Prote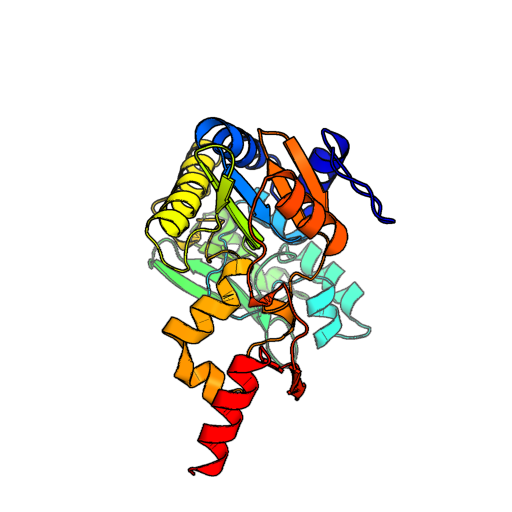in AF-A0A5Y3WBG6-F1 (afdb_monomer_lite)

Secondary structure (DSSP, 8-state):
-----SS--EEHHHHHHHHHHHTS-TTTHHHHHHHHHHTTEEEEEE---HHHHHHHHTT-EE--TT--PPBSSHHHHHHHHGGGHHHHHHHHHHTT-TTSBEEEETTEEEEEEEEETTTTEEEEEE--SS-GGGGHHHHHHHHTTSEEEEE----EEEEEEEETTEEEPPPTT-HHHHHHHHHHHHHHHHH-TT--TT-GGG-S--S--GGGHHHHHHHTSHHHHHHHTSEEHHHHSS-SSPEEEEETTEEEEE-SHHHHHHHHHHTTPPPPTTTSSPPEEEETTEEE-HHHHHHHHHHHTT-

Organism: Salmonella diarizonae (NCBI:txid59204)

Sequence (303 aa):
TLIDSNGLLSTGQEARKLVGEAFVHPLHMPVFERISLEENLSMSVREAGIYTISALGEGAAAKGHNILEKTIKPGSLKAIYSDNAESILGQAKRSGFVGRVGQWDASGVRGIYAHNRLGGEDLAYPVSLENTFANELVNAWIKFKIITPYTGDYDMHDIIKFSHGKGHVPMAESNEERGVKDLINKGIAKVDPSRPFEYTAMNVIRHGPQVNFVPYMWEHEHDKVVKDNGYLGVVARPGPFPVAMVHQGEWTVFDNSKELFNFYKSTNTPLPEHWSQDFVDRGKGMVATPRHAELLDKRRNMH

Radius of gyration: 20.36 Å; chains: 1; bounding box: 56×41×55 Å

Structure (mmCIF, N/CA/C/O backbone):
data_AF-A0A5Y3WBG6-F1
#
_entry.id   AF-A0A5Y3WBG6-F1
#
loop_
_atom_site.group_PDB
_atom_site.id
_atom_site.type_symbol
_atom_site.label_atom_id
_atom_site.label_alt_id
_atom_site.label_comp_id
_atom_site.label_asym_id
_atom_site.label_entity_id
_atom_site.label_seq_id
_atom_site.pdbx_PDB_ins_code
_atom_site.Cartn_x
_atom_site.Cartn_y
_atom_site.Cartn_z
_atom_site.occupancy
_atom_site.B_iso_or_equiv
_atom_site.auth_seq_id
_atom_site.auth_comp_id
_atom_site.auth_asym_id
_atom_site.auth_atom_id
_atom_site.pdbx_PDB_model_num
ATOM 1 N N . THR A 1 1 ? 0.174 -5.564 28.088 1.00 43.00 1 THR A N 1
ATOM 2 C CA . THR A 1 1 ? 1.122 -6.531 27.502 1.00 43.00 1 THR A CA 1
ATOM 3 C C . THR A 1 1 ? 0.463 -7.163 26.301 1.00 43.00 1 THR A C 1
ATOM 5 O O . THR A 1 1 ? -0.652 -7.651 26.456 1.00 43.00 1 THR A O 1
ATOM 8 N N . LEU A 1 2 ? 1.074 -7.073 25.116 1.00 56.25 2 LEU A N 1
ATOM 9 C CA . LEU A 1 2 ? 0.587 -7.778 23.925 1.00 56.25 2 LEU A CA 1
ATOM 10 C C . LEU A 1 2 ? 0.712 -9.284 24.176 1.00 56.25 2 LEU A C 1
ATOM 12 O O . LEU A 1 2 ? 1.712 -9.732 24.730 1.00 56.25 2 LEU A O 1
ATOM 16 N N . ILE A 1 3 ? -0.340 -10.035 23.861 1.00 49.47 3 ILE A N 1
ATOM 17 C CA . ILE A 1 3 ? -0.405 -11.478 24.104 1.00 49.47 3 ILE A CA 1
ATOM 18 C C . ILE A 1 3 ? -0.216 -12.163 22.752 1.00 49.47 3 ILE A C 1
ATOM 20 O O . ILE A 1 3 ? -1.101 -12.055 21.899 1.00 49.47 3 ILE A O 1
ATOM 24 N N . ASP A 1 4 ? 0.920 -12.847 22.580 1.00 56.12 4 ASP A N 1
ATOM 25 C CA . ASP A 1 4 ? 1.123 -13.804 21.488 1.00 56.12 4 ASP A CA 1
ATOM 26 C C . ASP A 1 4 ? 0.051 -14.890 21.601 1.00 56.12 4 ASP A C 1
ATOM 28 O O . ASP A 1 4 ? -0.213 -15.444 22.672 1.00 56.12 4 ASP A O 1
ATOM 32 N N . SER A 1 5 ? -0.650 -15.104 20.496 1.00 50.22 5 SER A N 1
ATOM 33 C CA . SER A 1 5 ? -1.891 -15.848 20.470 1.00 50.22 5 SER A CA 1
ATOM 34 C C . SER A 1 5 ? -1.849 -17.107 19.596 1.00 50.22 5 SER A C 1
ATOM 36 O O . SER A 1 5 ? -2.924 -17.677 19.357 1.00 50.22 5 SER A O 1
ATOM 38 N N . ASN A 1 6 ? -0.619 -17.557 19.272 1.00 51.41 6 ASN A N 1
ATOM 39 C CA . ASN A 1 6 ? -0.175 -18.700 18.448 1.00 51.41 6 ASN A CA 1
ATOM 40 C C . ASN A 1 6 ? 0.288 -18.334 17.013 1.00 51.41 6 ASN A C 1
ATOM 42 O O . ASN A 1 6 ? 0.031 -19.094 16.077 1.00 51.41 6 ASN A O 1
ATOM 46 N N . GLY A 1 7 ? 0.981 -17.200 16.853 1.00 53.47 7 GLY A N 1
ATOM 47 C CA . GLY A 1 7 ? 1.637 -16.711 15.626 1.00 53.47 7 GLY A CA 1
ATOM 48 C C . GLY A 1 7 ? 2.987 -16.066 15.977 1.00 53.47 7 GLY A C 1
ATOM 49 O O . GLY A 1 7 ? 3.239 -15.795 17.144 1.00 53.47 7 GLY A O 1
ATOM 50 N N . LEU A 1 8 ? 3.904 -15.869 15.026 1.00 65.94 8 LEU A N 1
ATOM 51 C CA . LEU A 1 8 ? 5.263 -15.373 15.303 1.00 65.94 8 LEU A CA 1
ATOM 52 C C . LEU A 1 8 ? 5.249 -13.843 15.481 1.00 65.94 8 LEU A C 1
ATOM 54 O O . LEU A 1 8 ? 5.904 -13.119 14.728 1.00 65.94 8 LEU A O 1
ATOM 58 N N . LEU A 1 9 ? 4.506 -13.351 16.485 1.00 76.69 9 LEU A N 1
ATOM 59 C CA . LEU A 1 9 ? 4.417 -11.929 16.823 1.00 76.69 9 LEU A CA 1
ATOM 60 C C . LEU A 1 9 ? 5.828 -11.350 16.953 1.00 76.69 9 LEU A C 1
ATOM 62 O O . LEU A 1 9 ? 6.526 -11.552 17.948 1.00 76.69 9 LEU A O 1
ATOM 66 N N . SER A 1 10 ? 6.234 -10.598 15.939 1.00 84.25 10 SER A N 1
ATOM 67 C CA . SER A 1 10 ? 7.550 -9.976 15.897 1.00 84.25 10 SER A CA 1
ATOM 68 C C . SER A 1 10 ? 7.436 -8.573 16.473 1.00 84.25 10 SER A C 1
ATOM 70 O O . SER A 1 10 ? 6.515 -7.832 16.123 1.00 84.25 10 SER A O 1
ATOM 72 N N . THR A 1 11 ? 8.373 -8.176 17.338 1.00 88.75 11 THR A N 1
ATOM 73 C CA . THR A 1 11 ? 8.386 -6.842 17.973 1.00 88.75 11 THR A CA 1
ATOM 74 C C . THR A 1 11 ? 9.774 -6.201 17.931 1.00 88.75 11 THR A C 1
ATOM 76 O O . THR A 1 11 ? 10.775 -6.867 17.649 1.00 88.75 11 THR A O 1
ATOM 79 N N . GLY A 1 12 ? 9.839 -4.893 18.184 1.00 90.44 12 GLY A N 1
ATOM 80 C CA . GLY A 1 12 ? 11.092 -4.157 18.345 1.00 90.44 12 GLY A CA 1
ATOM 81 C C . GLY A 1 12 ? 12.004 -4.257 17.120 1.00 90.44 12 GLY A C 1
ATOM 82 O O . GLY A 1 12 ? 11.565 -4.088 15.982 1.00 90.44 12 GLY A O 1
ATOM 83 N N . GLN A 1 13 ? 13.289 -4.551 17.336 1.00 91.69 13 GLN A N 1
ATOM 84 C CA . GLN A 1 13 ? 14.290 -4.580 16.264 1.00 91.69 13 GLN A CA 1
ATOM 85 C C . GLN A 1 13 ? 14.037 -5.678 15.216 1.00 91.69 13 GLN A C 1
ATOM 87 O O . GLN A 1 13 ? 14.325 -5.465 14.037 1.00 91.69 13 GLN A O 1
ATOM 92 N N . GLU A 1 14 ? 13.493 -6.827 15.622 1.00 92.75 14 GLU A N 1
ATOM 93 C CA . GLU A 1 14 ? 13.153 -7.918 14.703 1.00 92.75 14 GLU A CA 1
ATOM 94 C C . GLU A 1 14 ? 12.006 -7.510 13.777 1.00 92.75 14 GLU A C 1
ATOM 96 O O . GLU A 1 14 ? 12.156 -7.562 12.555 1.00 92.75 14 GLU A O 1
ATOM 101 N N . ALA A 1 15 ? 10.916 -6.983 14.348 1.00 95.12 15 ALA A N 1
ATOM 102 C CA . ALA A 1 15 ? 9.821 -6.411 13.567 1.00 95.12 15 ALA A CA 1
ATOM 103 C C . ALA A 1 15 ? 10.327 -5.316 12.636 1.00 95.12 15 ALA A C 1
ATOM 105 O O . ALA A 1 15 ? 10.048 -5.336 11.444 1.00 95.12 15 ALA A O 1
ATOM 106 N N . ARG A 1 16 ? 11.132 -4.386 13.155 1.00 97.12 16 ARG A N 1
ATOM 107 C CA . ARG A 1 16 ? 11.689 -3.286 12.369 1.00 97.12 16 ARG A CA 1
ATOM 108 C C . ARG A 1 16 ? 12.483 -3.793 11.159 1.00 97.12 16 ARG A C 1
ATOM 110 O O . ARG A 1 16 ? 12.391 -3.215 10.079 1.00 97.12 16 ARG A O 1
ATOM 117 N N . LYS A 1 17 ? 13.249 -4.878 11.310 1.00 96.00 17 LYS A N 1
ATOM 118 C CA . LYS A 1 17 ? 13.972 -5.495 10.191 1.00 96.00 17 LYS A CA 1
ATOM 119 C C . LYS A 1 17 ? 13.005 -6.058 9.144 1.00 96.00 17 LYS A C 1
ATOM 121 O O . LYS A 1 17 ? 13.139 -5.712 7.974 1.00 96.00 17 LYS A O 1
ATOM 126 N N . LEU A 1 18 ? 12.014 -6.848 9.564 1.00 95.19 18 LEU A N 1
ATOM 127 C CA . LEU A 1 18 ? 10.997 -7.423 8.671 1.00 95.19 18 LEU A CA 1
ATOM 128 C C . LEU A 1 18 ? 10.208 -6.337 7.924 1.00 95.19 18 LEU A C 1
ATOM 130 O O . LEU A 1 18 ? 9.991 -6.422 6.715 1.00 95.19 18 LEU A O 1
ATOM 134 N N . VAL A 1 19 ? 9.836 -5.268 8.632 1.00 97.56 19 VAL A N 1
ATOM 135 C CA . VAL A 1 19 ? 9.143 -4.108 8.061 1.00 97.56 19 VAL A CA 1
ATOM 136 C C . VAL A 1 19 ? 9.979 -3.456 6.963 1.00 97.56 19 VAL A C 1
ATOM 138 O O . VAL A 1 19 ? 9.452 -3.186 5.882 1.00 97.56 19 VAL A O 1
ATOM 141 N N . GLY A 1 20 ? 11.278 -3.270 7.205 1.00 96.75 20 GLY A N 1
ATOM 142 C CA . GLY A 1 20 ? 12.215 -2.700 6.236 1.00 96.75 20 GLY A CA 1
ATOM 143 C C . GLY A 1 20 ? 12.398 -3.528 4.961 1.00 96.75 20 GLY A C 1
ATOM 144 O O . GLY A 1 20 ? 12.736 -2.977 3.915 1.00 96.75 20 GLY A O 1
ATOM 145 N N . GLU A 1 21 ? 12.180 -4.842 5.029 1.00 94.12 21 GLU A N 1
ATOM 146 C CA . GLU A 1 21 ? 12.347 -5.752 3.892 1.00 94.12 21 GLU A CA 1
ATOM 147 C C . GLU A 1 21 ? 11.123 -5.766 2.961 1.00 94.12 21 GLU A C 1
ATOM 149 O O . GLU A 1 21 ? 11.282 -5.885 1.741 1.00 94.12 21 GLU A O 1
ATOM 154 N N . ALA A 1 22 ? 9.906 -5.636 3.508 1.00 93.94 22 ALA A N 1
ATOM 155 C CA . ALA A 1 22 ? 8.685 -5.916 2.745 1.00 93.94 22 ALA A CA 1
ATOM 156 C C . ALA A 1 22 ? 7.496 -4.959 2.960 1.00 93.94 22 ALA A C 1
ATOM 158 O O . ALA A 1 22 ? 6.539 -5.028 2.188 1.00 93.94 22 ALA A O 1
ATOM 159 N N . PHE A 1 23 ? 7.522 -4.053 3.939 1.00 97.12 23 PHE A N 1
ATOM 160 C CA . PHE A 1 23 ? 6.357 -3.221 4.288 1.00 97.12 23 PHE A CA 1
ATOM 161 C C . PHE A 1 23 ? 6.595 -1.735 4.030 1.00 97.12 23 PHE A C 1
ATOM 163 O O . PHE A 1 23 ? 5.826 -1.103 3.311 1.00 97.12 23 PHE A O 1
ATOM 170 N N . VAL A 1 24 ? 7.677 -1.182 4.584 1.00 98.25 24 VAL A N 1
ATOM 171 C CA . VAL A 1 24 ? 8.031 0.238 4.476 1.00 98.25 24 VAL A CA 1
ATOM 172 C C . VAL A 1 24 ? 9.516 0.345 4.179 1.00 98.25 24 VAL A C 1
ATOM 174 O O . VAL A 1 24 ? 10.333 -0.265 4.858 1.00 98.25 24 VAL A O 1
ATOM 177 N N . HIS A 1 25 ? 9.890 1.147 3.184 1.00 98.12 25 HIS A N 1
ATOM 178 C CA . HIS A 1 25 ? 11.293 1.339 2.836 1.00 98.12 25 HIS A CA 1
ATOM 179 C C . HIS A 1 25 ? 12.089 1.874 4.044 1.00 98.12 25 HIS A C 1
ATOM 181 O O . HIS A 1 25 ? 11.630 2.825 4.684 1.00 98.12 25 HIS A O 1
ATOM 187 N N . PRO A 1 26 ? 13.300 1.356 4.340 1.00 97.88 26 PRO A N 1
ATOM 188 C CA . PRO A 1 26 ? 14.052 1.721 5.546 1.00 97.88 26 PRO A CA 1
ATOM 189 C C . PRO A 1 26 ? 14.310 3.223 5.721 1.00 97.88 26 PRO A C 1
ATOM 191 O O . PRO A 1 26 ? 14.339 3.712 6.846 1.00 97.88 26 PRO A O 1
ATOM 194 N N . LEU A 1 27 ? 14.452 3.969 4.618 1.00 98.06 27 LEU A N 1
ATOM 195 C CA . LEU A 1 27 ? 14.585 5.436 4.638 1.00 98.06 27 LEU A CA 1
ATOM 196 C C . LEU A 1 27 ? 13.326 6.145 5.169 1.00 98.06 27 LEU A C 1
ATOM 198 O O . LEU A 1 27 ? 13.418 7.236 5.718 1.00 98.06 27 LEU A O 1
ATOM 202 N N . HIS A 1 28 ? 12.148 5.547 4.985 1.00 98.56 28 HIS A N 1
ATOM 203 C CA . HIS A 1 28 ? 10.857 6.134 5.351 1.00 98.56 28 HIS A CA 1
ATOM 204 C C . HIS A 1 28 ? 10.416 5.725 6.754 1.00 98.56 28 HIS A C 1
ATOM 206 O O . HIS A 1 28 ? 9.677 6.469 7.390 1.00 98.56 28 HIS A O 1
ATOM 212 N N . MET A 1 29 ? 10.879 4.583 7.268 1.00 98.56 29 MET A N 1
ATOM 213 C CA . MET A 1 29 ? 10.477 4.076 8.586 1.00 98.56 29 MET A CA 1
ATOM 214 C C . MET A 1 29 ? 10.666 5.083 9.737 1.00 98.56 29 MET A C 1
ATOM 216 O O . MET A 1 29 ? 9.716 5.249 10.502 1.00 98.56 29 MET A O 1
ATOM 220 N N . PRO A 1 30 ? 11.785 5.837 9.839 1.00 98.56 30 PRO A N 1
ATOM 221 C CA . PRO A 1 30 ? 11.949 6.844 10.891 1.00 98.56 30 PRO A CA 1
ATOM 222 C C . PRO A 1 30 ? 10.872 7.934 10.887 1.00 98.56 30 PRO A C 1
ATOM 224 O O . PRO A 1 30 ? 10.595 8.540 11.919 1.00 98.56 30 PRO A O 1
ATOM 227 N N . VAL A 1 31 ? 10.238 8.194 9.738 1.00 98.69 31 VAL A N 1
ATOM 228 C CA . VAL A 1 31 ? 9.123 9.144 9.644 1.00 98.69 31 VAL A CA 1
ATOM 229 C C . VAL A 1 31 ? 7.895 8.60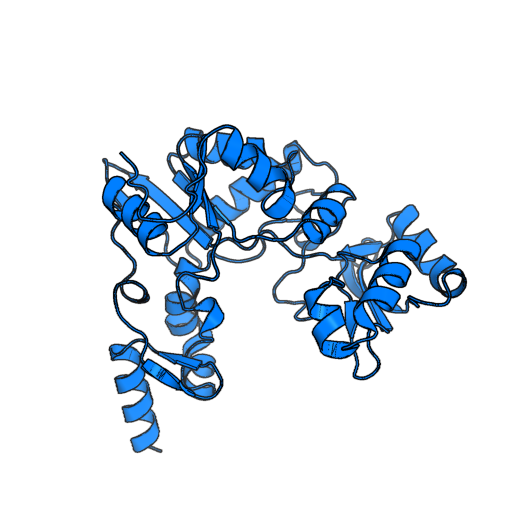2 10.368 1.00 98.69 31 VAL A C 1
ATOM 231 O O . VAL A 1 31 ? 7.298 9.329 11.158 1.00 98.69 31 VAL A O 1
ATOM 234 N N . PHE A 1 32 ? 7.545 7.336 10.135 1.00 98.69 32 PHE A N 1
ATOM 235 C CA . PHE A 1 32 ? 6.436 6.660 10.811 1.00 98.69 32 PHE A CA 1
ATOM 236 C C . PHE A 1 32 ? 6.680 6.552 12.319 1.00 98.69 32 PHE A C 1
ATOM 238 O O . PHE A 1 32 ? 5.794 6.878 13.106 1.00 98.69 32 PHE A O 1
ATOM 245 N N . GLU A 1 33 ? 7.893 6.156 12.714 1.00 98.69 33 GLU A N 1
ATOM 246 C CA . GLU A 1 33 ? 8.322 6.047 14.116 1.00 98.69 33 GLU A CA 1
ATOM 247 C C . GLU A 1 33 ? 8.163 7.387 14.845 1.00 98.69 33 GLU A C 1
ATOM 249 O O . GLU A 1 33 ? 7.518 7.470 15.891 1.00 98.69 33 GLU A O 1
ATOM 254 N N . ARG A 1 34 ? 8.679 8.463 14.242 1.00 98.62 34 ARG A N 1
ATOM 255 C CA . ARG A 1 34 ? 8.604 9.815 14.797 1.00 98.62 34 ARG A CA 1
ATOM 256 C C . ARG A 1 34 ? 7.171 10.339 14.879 1.00 98.62 34 ARG A C 1
ATOM 258 O O . ARG A 1 34 ? 6.785 10.853 15.920 1.00 98.62 34 ARG A O 1
ATOM 265 N N . ILE A 1 35 ? 6.375 10.189 13.816 1.00 98.50 35 ILE A N 1
ATOM 266 C CA . ILE A 1 35 ? 4.967 10.626 13.806 1.00 98.50 35 ILE A CA 1
ATOM 267 C C . ILE A 1 35 ? 4.157 9.875 14.866 1.00 98.50 35 ILE A C 1
ATOM 269 O O . ILE A 1 35 ? 3.350 10.482 15.562 1.00 98.50 35 ILE A O 1
ATOM 273 N N . SER A 1 36 ? 4.387 8.568 15.011 1.00 98.50 36 SER A N 1
ATOM 274 C CA . SER A 1 36 ? 3.710 7.749 16.017 1.00 98.50 36 SER A CA 1
ATOM 275 C C . SER A 1 36 ? 3.911 8.284 17.441 1.00 98.50 36 SER A C 1
ATOM 277 O O . SER A 1 36 ? 2.962 8.296 18.227 1.00 98.50 36 SER A O 1
ATOM 279 N N . LEU A 1 37 ? 5.125 8.755 17.749 1.00 97.31 37 LEU A N 1
ATOM 280 C CA . LEU A 1 37 ? 5.478 9.382 19.024 1.00 97.31 37 LEU A CA 1
ATOM 281 C C . LEU A 1 37 ? 4.904 10.799 19.158 1.00 97.31 37 LEU A C 1
ATOM 283 O O . LEU A 1 37 ? 4.212 11.091 20.129 1.00 97.31 37 LEU A O 1
ATOM 287 N N . GLU A 1 38 ? 5.197 11.675 18.194 1.00 97.56 38 GLU A N 1
ATOM 288 C CA . GLU A 1 38 ? 4.874 13.109 18.258 1.00 97.56 38 GLU A CA 1
ATOM 289 C C . GLU A 1 38 ? 3.361 13.368 18.272 1.00 97.56 38 GLU A C 1
ATOM 291 O O . GLU A 1 38 ? 2.887 14.230 19.009 1.00 97.56 38 GLU A O 1
ATOM 296 N N . GLU A 1 39 ? 2.596 12.598 17.497 1.00 97.50 39 GLU A N 1
ATOM 297 C CA . GLU A 1 39 ? 1.148 12.787 17.336 1.00 97.50 39 GLU A CA 1
ATOM 298 C C . GLU A 1 39 ? 0.310 11.829 18.190 1.00 97.50 39 GLU A C 1
ATOM 300 O O . GLU A 1 39 ? -0.920 11.817 18.084 1.00 97.50 39 GLU A O 1
ATOM 305 N N . ASN A 1 40 ? 0.967 11.008 19.018 1.00 97.06 40 ASN A N 1
ATOM 306 C CA . ASN A 1 40 ? 0.341 9.991 19.858 1.00 97.06 40 ASN A CA 1
ATOM 307 C C . ASN A 1 40 ? -0.686 9.146 19.082 1.00 97.06 40 ASN A C 1
ATOM 309 O O . ASN A 1 40 ? -1.889 9.135 19.376 1.00 97.06 40 ASN A O 1
ATOM 313 N N . LEU A 1 41 ? -0.203 8.460 18.048 1.00 97.69 41 LEU A N 1
ATOM 314 C CA . LEU A 1 41 ? -1.030 7.654 17.158 1.00 97.69 41 LEU A CA 1
ATOM 315 C C . LEU A 1 41 ? -0.336 6.348 16.759 1.00 97.69 41 LEU A C 1
ATOM 317 O O . LEU A 1 41 ? 0.884 6.187 16.864 1.00 97.69 41 LEU A O 1
ATOM 321 N N . SER A 1 42 ? -1.143 5.409 16.286 1.00 98.44 42 SER A N 1
ATOM 322 C CA . SER A 1 42 ? -0.710 4.171 15.657 1.00 98.44 42 SER A CA 1
ATOM 323 C C . SER A 1 42 ? -1.089 4.162 14.195 1.00 98.44 42 SER A C 1
ATOM 325 O O . SER A 1 42 ? -2.169 4.609 13.807 1.00 98.44 42 SER A O 1
ATOM 327 N N . MET A 1 43 ? -0.183 3.623 13.394 1.00 98.50 43 MET A N 1
ATOM 328 C CA . MET A 1 43 ? -0.354 3.452 11.959 1.00 98.50 43 MET A CA 1
ATOM 329 C C . MET A 1 43 ? 0.072 2.048 11.614 1.00 98.50 43 MET A C 1
ATOM 331 O O . MET A 1 43 ? 1.084 1.572 12.131 1.00 98.50 43 MET A O 1
ATOM 335 N N . SER A 1 44 ? -0.658 1.413 10.714 1.00 98.38 44 SER A N 1
ATOM 336 C CA . SER A 1 44 ? -0.245 0.131 10.176 1.00 98.38 44 SER A CA 1
ATOM 337 C C . SER A 1 44 ? -0.350 0.093 8.663 1.00 98.38 44 SER A C 1
ATOM 339 O O . SER A 1 44 ? -1.128 0.828 8.052 1.00 98.38 44 SER A O 1
ATOM 341 N N . VAL A 1 45 ? 0.462 -0.766 8.059 1.00 97.69 45 VAL A N 1
ATOM 342 C CA . VAL A 1 45 ? 0.499 -1.013 6.620 1.00 97.69 45 VAL A CA 1
ATOM 343 C C . VAL A 1 45 ? 0.493 -2.510 6.352 1.00 97.69 45 VAL A C 1
ATOM 345 O O . VAL A 1 45 ? 1.014 -3.310 7.138 1.00 97.69 45 VAL A O 1
ATOM 348 N N . ARG A 1 46 ? -0.082 -2.891 5.216 1.00 95.50 46 ARG A N 1
ATOM 349 C CA . ARG A 1 46 ? 0.046 -4.244 4.679 1.00 95.50 46 ARG A CA 1
ATOM 350 C C . ARG A 1 46 ? 1.390 -4.433 3.993 1.00 95.50 46 ARG A C 1
ATOM 352 O O . ARG A 1 46 ? 2.068 -3.475 3.622 1.00 95.50 46 ARG A O 1
ATOM 359 N N . GLU A 1 47 ? 1.753 -5.694 3.801 1.00 94.50 47 GLU A N 1
ATOM 360 C CA . GLU A 1 47 ? 2.945 -6.056 3.047 1.00 94.50 47 GLU A CA 1
ATOM 361 C C . GLU A 1 47 ? 2.861 -5.525 1.601 1.00 94.50 47 GLU A C 1
ATOM 363 O O . GLU A 1 47 ? 2.001 -5.922 0.809 1.00 94.50 47 GLU A O 1
ATOM 368 N N . ALA A 1 48 ? 3.786 -4.637 1.235 1.00 92.31 48 ALA A N 1
ATOM 369 C CA . ALA A 1 48 ? 3.945 -4.157 -0.137 1.00 92.31 48 ALA A CA 1
ATOM 370 C C . ALA A 1 48 ? 4.731 -5.172 -0.997 1.00 92.31 48 ALA A C 1
ATOM 372 O O . ALA A 1 48 ? 4.487 -5.337 -2.202 1.00 92.31 48 ALA A O 1
ATOM 373 N N . GLY A 1 49 ? 5.653 -5.887 -0.349 1.00 92.56 49 GLY A N 1
ATOM 374 C CA . GLY A 1 49 ? 6.570 -6.868 -0.909 1.00 92.56 49 GLY A CA 1
ATOM 375 C C . GLY A 1 49 ? 7.886 -6.245 -1.382 1.00 92.56 49 GLY A C 1
ATOM 376 O O . GLY A 1 49 ? 7.936 -5.102 -1.845 1.00 92.56 49 GLY A O 1
ATOM 377 N N . ILE A 1 50 ? 8.960 -7.040 -1.341 1.00 94.12 50 ILE A N 1
ATOM 378 C CA . ILE A 1 50 ? 10.341 -6.607 -1.630 1.00 94.12 50 ILE A CA 1
ATOM 379 C C . ILE A 1 50 ? 10.504 -5.851 -2.959 1.00 94.12 50 ILE A C 1
ATOM 381 O O . ILE A 1 50 ? 11.263 -4.889 -3.046 1.00 94.12 50 ILE A O 1
ATOM 385 N N . TYR A 1 51 ? 9.766 -6.238 -4.004 1.00 94.56 51 TYR A N 1
ATOM 386 C CA . TYR A 1 51 ? 9.854 -5.587 -5.315 1.00 94.56 51 TYR A CA 1
ATOM 387 C C . TYR A 1 51 ? 9.295 -4.163 -5.307 1.00 94.56 51 TYR A C 1
ATOM 389 O O . TYR A 1 51 ? 9.828 -3.296 -5.996 1.00 94.56 51 TYR A O 1
ATOM 397 N N . THR A 1 52 ? 8.241 -3.912 -4.527 1.00 94.44 52 THR A N 1
ATOM 398 C CA . THR A 1 52 ? 7.703 -2.561 -4.345 1.00 94.44 52 THR A CA 1
ATOM 399 C C . THR A 1 52 ? 8.651 -1.730 -3.495 1.00 94.44 52 THR A C 1
ATOM 401 O O . THR A 1 52 ? 8.967 -0.611 -3.885 1.00 94.44 52 THR A O 1
ATOM 404 N N . ILE A 1 53 ? 9.196 -2.294 -2.413 1.00 96.31 53 ILE A N 1
ATOM 405 C CA . ILE A 1 53 ? 10.188 -1.600 -1.580 1.00 96.31 53 ILE A CA 1
ATOM 406 C C . ILE A 1 53 ? 11.431 -1.209 -2.392 1.00 96.31 53 ILE A C 1
ATOM 408 O O . ILE A 1 53 ? 11.837 -0.048 -2.358 1.00 96.31 53 ILE A O 1
ATOM 412 N N . SER A 1 54 ? 11.979 -2.126 -3.195 1.00 95.88 54 SER A N 1
ATOM 413 C CA . SER A 1 54 ? 13.116 -1.845 -4.084 1.00 95.88 54 SER A CA 1
ATOM 414 C C . SER A 1 54 ? 12.787 -0.754 -5.103 1.00 95.88 54 SER A C 1
ATOM 416 O O . SER A 1 54 ? 13.524 0.222 -5.229 1.00 95.88 54 SER A O 1
ATOM 418 N N . ALA A 1 55 ? 11.645 -0.865 -5.793 1.00 96.19 55 ALA A N 1
ATOM 419 C CA . ALA A 1 55 ? 11.235 0.133 -6.777 1.00 96.19 55 ALA A CA 1
ATOM 420 C C . ALA A 1 55 ? 11.050 1.517 -6.133 1.00 96.19 55 ALA A C 1
ATOM 422 O O . ALA A 1 55 ? 11.448 2.532 -6.717 1.00 96.19 55 ALA A O 1
ATOM 423 N N . LEU A 1 56 ? 10.493 1.575 -4.918 1.00 96.38 56 LEU A N 1
ATOM 424 C CA . LEU A 1 56 ? 10.396 2.817 -4.165 1.00 96.38 56 LEU A CA 1
ATOM 425 C C . LEU A 1 56 ? 11.793 3.381 -3.853 1.00 96.38 56 LEU A C 1
ATOM 427 O O . LEU A 1 56 ? 12.022 4.563 -4.117 1.00 96.38 56 LEU A O 1
ATOM 431 N N . GLY A 1 57 ? 12.745 2.558 -3.410 1.00 95.12 57 GLY A N 1
ATOM 432 C CA . GLY A 1 57 ? 14.144 2.963 -3.202 1.00 95.12 57 GLY A CA 1
ATOM 433 C C . GLY A 1 57 ? 14.822 3.541 -4.453 1.00 95.12 57 GLY A C 1
ATOM 434 O O . GLY A 1 57 ? 15.615 4.473 -4.362 1.00 95.12 57 GLY A O 1
ATOM 435 N N . GLU A 1 58 ? 14.436 3.077 -5.643 1.00 95.19 58 GLU A N 1
ATOM 436 C CA . GLU A 1 58 ? 14.903 3.598 -6.941 1.00 95.19 58 GLU A CA 1
ATOM 437 C C . GLU A 1 58 ? 14.192 4.899 -7.386 1.00 95.19 58 GLU A C 1
ATOM 439 O O . GLU A 1 58 ? 14.456 5.439 -8.468 1.00 95.19 58 GLU A O 1
ATOM 444 N N . GLY A 1 59 ? 13.261 5.407 -6.574 1.00 95.31 59 GLY A N 1
ATOM 445 C CA . GLY A 1 59 ? 12.503 6.631 -6.839 1.00 95.31 59 GLY A CA 1
ATOM 446 C C . GLY A 1 59 ? 11.265 6.428 -7.716 1.00 95.31 59 GLY A C 1
ATOM 447 O O . GLY A 1 59 ? 10.872 7.357 -8.420 1.00 95.31 59 GLY A O 1
ATOM 448 N N . ALA A 1 60 ? 10.661 5.230 -7.715 1.00 96.44 60 ALA A N 1
ATOM 449 C CA . ALA A 1 60 ? 9.359 4.995 -8.349 1.00 96.44 60 ALA A CA 1
ATOM 450 C C . ALA A 1 60 ? 8.269 5.944 -7.831 1.00 96.44 60 ALA A C 1
ATOM 452 O O . ALA A 1 60 ? 8.214 6.242 -6.634 1.00 96.44 60 ALA A O 1
ATOM 453 N N . ALA A 1 61 ? 7.349 6.309 -8.720 1.00 96.19 61 ALA A N 1
ATOM 454 C CA . ALA A 1 61 ? 6.065 6.888 -8.344 1.00 96.19 61 ALA A CA 1
ATOM 455 C C . ALA A 1 61 ? 5.179 5.810 -7.691 1.00 96.19 61 ALA A C 1
ATOM 457 O O . ALA A 1 61 ? 5.364 4.619 -7.949 1.00 96.19 61 ALA A O 1
ATOM 458 N N . ALA A 1 62 ? 4.210 6.196 -6.866 1.00 94.56 62 ALA A N 1
ATOM 459 C CA . ALA A 1 62 ? 3.302 5.270 -6.189 1.00 94.56 62 ALA A CA 1
ATOM 460 C C . ALA A 1 62 ? 1.882 5.428 -6.743 1.00 94.56 62 ALA A C 1
ATOM 462 O O . ALA A 1 62 ? 1.331 6.530 -6.818 1.00 94.56 62 ALA A O 1
ATOM 463 N N . LYS A 1 63 ? 1.295 4.323 -7.205 1.00 89.44 63 LYS A N 1
ATOM 464 C CA . LYS A 1 63 ? 0.033 4.374 -7.949 1.00 89.44 63 LYS A CA 1
ATOM 465 C C . LYS A 1 63 ? -1.152 4.740 -7.051 1.00 89.44 63 LYS A C 1
ATOM 467 O O . LYS A 1 63 ? -1.290 4.207 -5.957 1.00 89.44 63 LYS A O 1
ATOM 472 N N . GLY A 1 64 ? -2.021 5.630 -7.531 1.00 83.94 64 GLY A N 1
ATOM 473 C CA . GLY A 1 64 ? -3.334 5.873 -6.928 1.00 83.94 64 GLY A CA 1
ATOM 474 C C . GLY A 1 64 ? -4.422 4.964 -7.517 1.00 83.94 64 GLY A C 1
ATOM 475 O O . GLY A 1 64 ? -4.155 4.139 -8.393 1.00 83.94 64 GLY A O 1
ATOM 476 N N . HIS A 1 65 ? -5.677 5.175 -7.113 1.00 79.44 65 HIS A N 1
ATOM 477 C CA . HIS A 1 65 ? -6.853 4.496 -7.674 1.00 79.44 65 HIS A CA 1
ATOM 478 C C . HIS A 1 65 ? -7.083 4.802 -9.166 1.00 79.44 65 HIS A C 1
ATOM 480 O O . HIS A 1 65 ? -7.872 4.121 -9.816 1.00 79.44 65 HIS A O 1
ATOM 486 N N . ASN A 1 66 ? -6.365 5.773 -9.739 1.00 79.62 66 ASN A N 1
ATOM 487 C CA . ASN A 1 66 ? -6.374 6.057 -11.171 1.00 79.62 66 ASN A CA 1
ATOM 488 C C . ASN A 1 66 ? -5.683 4.968 -12.018 1.00 79.62 66 ASN A C 1
ATOM 490 O O . ASN A 1 66 ? -5.932 4.898 -13.219 1.00 79.62 66 ASN A O 1
ATOM 494 N N . ILE A 1 67 ? -4.853 4.102 -11.416 1.00 84.56 67 ILE A N 1
ATOM 495 C CA . ILE A 1 67 ? -4.169 3.001 -12.113 1.00 84.56 67 ILE A CA 1
ATOM 496 C C . ILE A 1 67 ? -4.514 1.664 -11.440 1.00 84.56 67 ILE A C 1
ATOM 498 O O . ILE A 1 67 ? -3.927 1.252 -10.434 1.00 84.56 67 ILE A O 1
ATOM 502 N N . LEU A 1 68 ? -5.464 0.943 -12.037 1.00 86.00 68 LEU A N 1
ATOM 503 C CA . LEU A 1 68 ? -5.961 -0.343 -11.522 1.00 86.00 68 LEU A CA 1
ATOM 504 C C . LEU A 1 68 ? -5.023 -1.525 -11.820 1.00 86.00 68 LEU A C 1
ATOM 506 O O . LEU A 1 68 ? -5.120 -2.587 -11.195 1.00 86.00 68 LEU A O 1
ATOM 510 N N . GLU A 1 69 ? -4.090 -1.318 -12.744 1.00 89.88 69 GLU A N 1
ATOM 511 C CA . GLU A 1 69 ? -3.171 -2.324 -13.258 1.00 89.88 69 GLU A CA 1
ATOM 512 C C . GLU A 1 69 ? -2.196 -2.861 -12.206 1.00 89.88 69 GLU A C 1
ATOM 514 O O . GLU A 1 69 ? -1.879 -2.222 -11.190 1.00 89.88 69 GLU A O 1
ATOM 519 N N . LYS A 1 70 ? -1.744 -4.100 -12.411 1.00 91.12 70 LYS A N 1
ATOM 520 C CA . LYS A 1 70 ? -0.938 -4.815 -11.416 1.00 91.12 70 LYS A CA 1
ATOM 521 C C . LYS A 1 70 ? 0.556 -4.537 -11.581 1.00 91.12 70 LYS A C 1
ATOM 523 O O . LYS A 1 70 ? 1.082 -4.349 -12.675 1.00 91.12 70 LYS A O 1
ATOM 528 N N . THR A 1 71 ? 1.268 -4.557 -10.461 1.00 94.38 71 THR A N 1
ATOM 529 C CA . THR A 1 71 ? 2.734 -4.538 -10.438 1.00 94.38 71 THR A CA 1
ATOM 530 C C . THR A 1 71 ? 3.291 -5.824 -11.048 1.00 94.38 71 THR A C 1
ATOM 532 O O . THR A 1 71 ? 2.756 -6.894 -10.773 1.00 94.38 71 THR A O 1
ATOM 535 N N . ILE A 1 72 ? 4.365 -5.747 -11.832 1.00 96.06 72 ILE A N 1
ATOM 536 C CA . ILE A 1 72 ? 5.125 -6.874 -12.390 1.00 96.06 72 ILE A CA 1
ATOM 537 C C . ILE A 1 72 ? 5.889 -7.552 -11.249 1.00 96.06 72 ILE A C 1
ATOM 539 O O . ILE A 1 72 ? 6.930 -7.073 -10.801 1.00 96.06 72 ILE A O 1
ATOM 543 N N . LYS A 1 73 ? 5.340 -8.651 -10.726 1.00 94.44 73 LYS A N 1
ATOM 544 C CA . LYS A 1 73 ? 5.881 -9.403 -9.586 1.00 94.44 73 LYS A CA 1
ATOM 545 C C . LYS A 1 73 ? 5.465 -10.878 -9.683 1.00 94.44 73 LYS A C 1
ATOM 547 O O . LYS A 1 73 ? 4.582 -11.190 -10.479 1.00 94.44 73 LYS A O 1
ATOM 552 N N . PRO A 1 74 ? 6.044 -11.800 -8.892 1.00 93.50 74 PRO A N 1
ATOM 553 C CA . PRO A 1 74 ? 5.794 -13.234 -9.052 1.00 93.50 74 PRO A CA 1
ATOM 554 C C . PRO A 1 74 ? 4.308 -13.610 -9.111 1.00 93.50 74 PRO A C 1
ATOM 556 O O . PRO A 1 74 ? 3.905 -14.326 -10.019 1.00 93.50 74 PRO A O 1
ATOM 559 N N . GLY A 1 75 ? 3.477 -13.067 -8.214 1.00 90.56 75 GLY A N 1
ATOM 560 C CA . GLY A 1 75 ? 2.042 -13.372 -8.182 1.00 90.56 75 GLY A CA 1
ATOM 561 C C . GLY A 1 75 ? 1.269 -12.934 -9.434 1.00 90.56 75 GLY A C 1
ATOM 562 O O . GLY A 1 75 ? 0.460 -13.702 -9.945 1.00 90.56 75 GLY A O 1
ATOM 563 N N . SER A 1 76 ? 1.530 -11.735 -9.967 1.00 92.44 76 SER A N 1
ATOM 564 C CA . SER A 1 76 ? 0.869 -11.258 -11.195 1.00 92.44 76 SER A CA 1
ATOM 565 C C . SER A 1 76 ? 1.381 -11.981 -12.438 1.00 92.44 76 SER A C 1
ATOM 567 O O . SER A 1 76 ? 0.598 -12.297 -13.328 1.00 92.44 76 SER A O 1
ATOM 569 N N . LEU A 1 77 ? 2.671 -12.323 -12.472 1.00 94.69 77 LEU A N 1
ATOM 570 C CA . LEU A 1 77 ? 3.242 -13.121 -13.554 1.00 94.69 77 LEU A CA 1
ATOM 571 C C . LEU A 1 77 ? 2.689 -14.548 -13.551 1.00 94.69 77 LEU A C 1
ATOM 573 O O . LEU A 1 77 ? 2.325 -15.049 -14.607 1.00 94.69 77 LEU A O 1
ATOM 577 N N . LYS A 1 78 ? 2.554 -15.182 -12.379 1.00 94.31 78 LYS A N 1
ATOM 578 C CA . LYS A 1 78 ? 1.932 -16.510 -12.231 1.00 94.31 78 LYS A CA 1
ATOM 579 C C . LYS A 1 78 ? 0.491 -16.517 -12.747 1.00 94.31 78 LYS A C 1
ATOM 581 O O . LYS A 1 78 ? 0.088 -17.484 -13.384 1.00 94.31 78 LYS A O 1
ATOM 586 N N . ALA A 1 79 ? -0.260 -15.441 -12.508 1.00 92.12 79 ALA A N 1
ATOM 587 C CA . ALA A 1 79 ? -1.651 -15.328 -12.941 1.00 92.12 79 ALA A CA 1
ATOM 588 C C . ALA A 1 79 ? -1.823 -15.299 -14.473 1.00 92.12 79 ALA A C 1
ATOM 590 O O . ALA A 1 79 ? -2.832 -15.797 -14.960 1.00 92.12 79 ALA A O 1
ATOM 591 N N . ILE A 1 80 ? -0.860 -14.744 -15.220 1.00 93.56 80 ILE A N 1
ATOM 592 C CA . ILE A 1 80 ? -0.947 -14.606 -16.686 1.00 93.56 80 ILE A CA 1
ATOM 593 C C . ILE A 1 80 ? -0.113 -15.658 -17.428 1.00 93.56 80 ILE A C 1
ATOM 595 O O . ILE A 1 80 ? -0.579 -16.255 -18.390 1.00 93.56 80 ILE A O 1
ATOM 599 N N . TYR A 1 81 ? 1.120 -15.898 -16.981 1.00 92.81 81 TYR A N 1
ATOM 600 C CA . TYR A 1 81 ? 2.088 -16.763 -17.663 1.00 92.81 81 TYR A CA 1
ATOM 601 C C . TYR A 1 81 ? 2.139 -18.193 -17.110 1.00 92.81 81 TYR A C 1
ATOM 603 O O . TYR A 1 81 ? 2.878 -19.020 -17.645 1.00 92.81 81 TYR A O 1
ATOM 611 N N . SER A 1 82 ? 1.395 -18.483 -16.037 1.00 93.00 82 SER A N 1
ATOM 612 C CA . SER A 1 82 ? 1.303 -19.805 -15.403 1.00 93.00 82 SER A CA 1
ATOM 613 C C . SER A 1 82 ? 2.682 -20.433 -15.138 1.00 93.00 82 SER A C 1
ATOM 615 O O . SER A 1 82 ? 3.412 -19.957 -14.263 1.00 93.00 82 SER A O 1
ATOM 617 N N . ASP A 1 83 ? 3.060 -21.477 -15.876 1.00 93.31 83 ASP A N 1
ATOM 618 C CA . ASP A 1 83 ? 4.313 -22.216 -15.677 1.00 93.31 83 ASP A CA 1
ATOM 619 C C . ASP A 1 83 ? 5.547 -21.453 -16.177 1.00 93.31 83 ASP A C 1
ATOM 621 O O . ASP A 1 83 ? 6.640 -21.624 -15.645 1.00 93.31 83 ASP A O 1
ATOM 625 N N . ASN A 1 84 ? 5.375 -20.518 -17.116 1.00 93.50 84 ASN A N 1
ATOM 626 C CA . ASN A 1 84 ? 6.473 -19.698 -17.634 1.00 93.50 84 ASN A CA 1
ATOM 627 C C . ASN A 1 84 ? 6.842 -18.524 -16.711 1.00 93.50 84 ASN A C 1
ATOM 629 O O . ASN A 1 84 ? 7.807 -17.806 -16.982 1.00 93.50 84 ASN A O 1
ATOM 633 N N . ALA A 1 85 ? 6.101 -18.310 -15.619 1.00 94.56 85 ALA A N 1
ATOM 634 C CA . ALA A 1 85 ? 6.227 -17.126 -14.772 1.00 94.56 85 ALA A CA 1
ATOM 635 C C . ALA A 1 85 ? 7.643 -16.894 -14.218 1.00 94.56 85 ALA A C 1
ATOM 637 O O . ALA A 1 85 ? 8.061 -15.745 -14.092 1.00 94.56 85 ALA A O 1
ATOM 638 N N . GLU A 1 86 ? 8.400 -17.952 -13.916 1.00 95.25 86 GLU A N 1
ATOM 639 C CA . GLU A 1 86 ? 9.776 -17.829 -13.418 1.00 95.25 86 GLU A CA 1
ATOM 640 C C . GLU A 1 86 ? 10.743 -17.320 -14.499 1.00 95.25 86 GLU A C 1
ATOM 642 O O . GLU A 1 86 ? 11.537 -16.409 -14.253 1.00 95.25 86 GLU A O 1
ATOM 647 N N . SER A 1 87 ? 10.622 -17.840 -15.724 1.00 95.94 87 SER A N 1
ATOM 648 C CA . SER A 1 87 ? 11.400 -17.369 -16.874 1.00 95.94 87 SER A CA 1
ATOM 649 C C . SER A 1 87 ? 11.108 -15.894 -17.169 1.00 95.94 87 SER A C 1
ATOM 651 O O . SER A 1 87 ? 12.034 -15.081 -17.280 1.00 95.94 87 SER A O 1
ATOM 653 N N . ILE A 1 88 ? 9.823 -15.520 -17.192 1.00 96.12 88 ILE A N 1
ATOM 654 C CA . ILE A 1 88 ? 9.394 -14.133 -17.414 1.00 96.12 88 ILE A CA 1
ATOM 655 C C . ILE A 1 88 ? 9.835 -13.220 -16.263 1.00 96.12 88 ILE A C 1
ATOM 657 O O . ILE A 1 88 ? 10.246 -12.086 -16.499 1.00 96.12 88 ILE A O 1
ATOM 661 N N . LEU A 1 89 ? 9.843 -13.699 -15.017 1.00 95.69 89 LEU A N 1
ATOM 662 C CA . LEU A 1 89 ? 10.412 -12.947 -13.897 1.00 95.69 89 LEU A CA 1
ATOM 663 C C . LEU A 1 89 ? 11.907 -12.673 -14.117 1.00 95.69 89 LEU A C 1
ATOM 665 O O . LEU A 1 89 ? 12.372 -11.561 -13.861 1.00 95.69 89 LEU A O 1
ATOM 669 N N . GLY A 1 90 ? 12.661 -13.656 -14.617 1.00 95.88 90 GLY A N 1
ATOM 670 C CA . GLY A 1 90 ? 14.064 -13.481 -14.996 1.00 95.88 90 GLY A CA 1
ATOM 671 C C . GLY A 1 90 ? 14.255 -12.425 -16.089 1.00 95.88 90 GLY A C 1
ATOM 672 O O . GLY A 1 90 ? 15.165 -11.600 -15.998 1.00 95.88 90 GLY A O 1
ATOM 673 N N . GLN A 1 91 ? 13.375 -12.404 -17.089 1.00 95.88 91 GLN A N 1
ATOM 674 C CA . GLN A 1 91 ? 13.354 -11.371 -18.127 1.00 95.88 91 GLN A CA 1
ATOM 675 C C . GLN A 1 91 ? 13.028 -9.984 -17.554 1.00 95.88 91 GLN A C 1
ATOM 677 O O . GLN A 1 91 ? 13.770 -9.035 -17.787 1.00 95.88 91 GLN A O 1
ATOM 682 N N . ALA A 1 92 ? 11.990 -9.869 -16.722 1.00 95.31 92 ALA A N 1
ATOM 683 C CA . ALA A 1 92 ? 11.608 -8.613 -16.078 1.00 95.31 92 ALA A CA 1
ATOM 684 C C . ALA A 1 92 ? 12.720 -8.033 -15.193 1.00 95.31 92 ALA A C 1
ATOM 686 O O . ALA A 1 92 ? 12.909 -6.816 -15.166 1.00 95.31 92 ALA A O 1
ATOM 687 N N . LYS A 1 93 ? 13.483 -8.896 -14.508 1.00 94.50 93 LYS A N 1
ATOM 688 C CA . LYS A 1 93 ? 14.683 -8.500 -13.756 1.00 94.50 93 LYS A CA 1
ATOM 689 C C . LYS A 1 93 ? 15.762 -7.931 -14.679 1.00 94.50 93 LYS A C 1
ATOM 691 O O . LYS A 1 93 ? 16.259 -6.844 -14.409 1.00 94.50 93 LYS A O 1
ATOM 696 N N . ARG A 1 94 ? 16.095 -8.618 -15.781 1.00 93.44 94 ARG A N 1
ATOM 697 C CA . ARG A 1 94 ? 17.099 -8.143 -16.758 1.00 93.44 94 ARG A CA 1
ATOM 698 C C . ARG A 1 94 ? 16.695 -6.834 -17.437 1.00 93.44 94 ARG A C 1
ATOM 700 O O . ARG A 1 94 ? 17.553 -6.003 -17.707 1.00 93.44 94 ARG A O 1
ATOM 707 N N . SER A 1 95 ? 15.401 -6.652 -17.675 1.00 92.06 95 SER A N 1
ATOM 708 C CA . SER A 1 95 ? 14.838 -5.451 -18.297 1.00 92.06 95 SER A CA 1
ATOM 709 C C . SER A 1 95 ? 14.621 -4.297 -17.310 1.00 92.06 95 SER A C 1
ATOM 711 O O . SER A 1 95 ? 14.271 -3.205 -17.739 1.00 92.06 95 SER A O 1
ATOM 713 N N . GLY A 1 96 ? 14.825 -4.509 -16.002 1.00 92.94 96 GLY A N 1
ATOM 714 C CA . GLY A 1 96 ? 14.685 -3.469 -14.974 1.00 92.94 96 GLY A CA 1
ATOM 715 C C . GLY A 1 96 ? 13.239 -3.076 -14.640 1.00 92.94 96 GLY A C 1
ATOM 716 O O . GLY A 1 96 ? 13.011 -2.032 -14.033 1.00 92.94 96 GLY A O 1
ATOM 717 N N . PHE A 1 97 ? 12.251 -3.893 -15.023 1.00 95.81 97 PHE A N 1
ATOM 718 C CA . PHE A 1 97 ? 10.824 -3.579 -14.845 1.00 95.81 97 PHE A CA 1
ATOM 719 C C . PHE A 1 97 ? 10.129 -4.395 -13.753 1.00 95.81 97 PHE A C 1
ATOM 721 O O . PHE A 1 97 ? 8.944 -4.187 -13.487 1.00 95.81 97 PHE A O 1
ATOM 728 N N . VAL A 1 98 ? 10.843 -5.299 -13.078 1.00 96.19 98 VAL A N 1
ATOM 729 C CA . VAL A 1 98 ? 10.298 -5.957 -11.886 1.00 96.19 98 VAL A CA 1
ATOM 730 C C . VAL A 1 98 ? 9.950 -4.911 -10.820 1.00 96.19 98 VAL A C 1
ATOM 732 O O . VAL A 1 98 ? 10.662 -3.927 -10.636 1.00 96.19 98 VAL A O 1
ATOM 735 N N . GLY A 1 99 ? 8.816 -5.084 -10.146 1.00 95.38 99 GLY A N 1
ATOM 736 C CA . GLY A 1 99 ? 8.312 -4.103 -9.188 1.00 95.38 99 GLY A CA 1
ATOM 737 C C . GLY A 1 99 ? 7.661 -2.872 -9.820 1.00 95.38 99 GLY A C 1
ATOM 738 O O . GLY A 1 99 ? 7.141 -2.044 -9.078 1.00 95.38 99 GLY A O 1
ATOM 739 N N . ARG A 1 100 ? 7.618 -2.731 -11.151 1.00 97.19 100 ARG A N 1
ATOM 740 C CA . ARG A 1 100 ? 6.920 -1.622 -11.829 1.00 97.19 100 ARG A CA 1
ATOM 741 C C . ARG A 1 100 ? 5.482 -1.985 -12.176 1.00 97.19 100 ARG A C 1
ATOM 743 O O . ARG A 1 100 ? 5.160 -3.159 -12.327 1.00 97.19 100 ARG A O 1
ATOM 750 N N . VAL A 1 101 ? 4.597 -1.001 -12.282 1.00 96.75 101 VAL A N 1
ATOM 751 C CA . VAL A 1 101 ? 3.212 -1.223 -12.723 1.00 96.75 101 VAL A CA 1
ATOM 752 C C . VAL A 1 101 ? 3.214 -1.489 -14.219 1.00 96.75 101 VAL A C 1
ATOM 754 O O . VAL A 1 101 ? 3.592 -0.620 -15.003 1.00 96.75 101 VAL A O 1
ATOM 757 N N . GLY A 1 102 ? 2.825 -2.704 -14.598 1.00 96.06 102 GLY A N 1
ATOM 758 C CA . GLY A 1 102 ? 2.730 -3.100 -15.996 1.00 96.06 102 GLY A CA 1
ATOM 759 C C . GLY A 1 102 ? 1.445 -2.584 -16.631 1.00 96.06 102 GLY A C 1
ATOM 760 O O . GLY A 1 102 ? 0.458 -2.354 -15.941 1.00 96.06 102 GLY A O 1
ATOM 761 N N . GLN A 1 103 ? 1.463 -2.432 -17.944 1.00 96.25 103 GLN A N 1
ATOM 762 C CA . GLN A 1 103 ? 0.267 -2.464 -18.773 1.00 96.25 103 GLN A CA 1
ATOM 763 C C . GLN A 1 103 ? 0.113 -3.896 -19.283 1.00 96.25 103 GLN A C 1
ATOM 765 O O . GLN A 1 103 ? 1.049 -4.428 -19.892 1.00 96.25 103 GLN A O 1
ATOM 770 N N . TRP A 1 104 ? -1.029 -4.517 -19.009 1.00 94.12 104 TRP A N 1
ATOM 771 C CA . TRP A 1 104 ? -1.250 -5.939 -19.234 1.00 94.12 104 TRP A CA 1
ATOM 772 C C . TRP A 1 104 ? -2.327 -6.175 -20.288 1.00 94.12 104 TRP A C 1
ATOM 774 O O . TRP A 1 104 ? -3.336 -5.476 -20.356 1.00 94.12 104 TRP A O 1
ATOM 784 N N . ASP A 1 105 ? -2.136 -7.215 -21.090 1.00 91.19 105 ASP A N 1
ATOM 785 C CA . ASP A 1 105 ? -3.193 -7.820 -21.892 1.00 91.19 105 ASP A CA 1
ATOM 786 C C . ASP A 1 105 ? -3.186 -9.350 -21.726 1.00 91.19 105 ASP A C 1
ATOM 788 O O . ASP A 1 105 ? -2.456 -9.904 -20.900 1.00 91.19 105 ASP A O 1
ATOM 792 N N . ALA A 1 106 ? -4.004 -10.052 -22.513 1.00 87.69 106 ALA A N 1
ATOM 793 C CA . ALA A 1 106 ? -4.081 -11.513 -22.473 1.00 87.69 106 ALA A CA 1
ATOM 794 C C . ALA A 1 106 ? -2.759 -12.224 -22.843 1.00 87.69 106 ALA A C 1
ATOM 796 O O . ALA A 1 106 ? -2.587 -13.391 -22.507 1.00 87.69 106 ALA A O 1
ATOM 797 N N . SER A 1 107 ? -1.832 -11.541 -23.524 1.00 87.25 107 SER A N 1
ATOM 798 C CA . SER A 1 107 ? -0.482 -12.033 -23.840 1.00 87.25 107 SER A CA 1
ATOM 799 C C . SER A 1 107 ? 0.577 -11.611 -22.811 1.00 87.25 107 SER A C 1
ATOM 801 O O . SER A 1 107 ? 1.712 -12.089 -22.853 1.00 87.25 107 SER A O 1
ATOM 803 N N . GLY A 1 108 ? 0.198 -10.749 -21.865 1.00 92.31 108 GLY A N 1
ATOM 804 C CA . GLY A 1 108 ? 0.997 -10.329 -20.725 1.00 92.31 108 GLY A CA 1
ATOM 805 C C . GLY A 1 108 ? 1.463 -8.881 -20.797 1.00 92.31 108 GLY A C 1
ATOM 806 O O . GLY A 1 108 ? 0.692 -7.994 -21.152 1.00 92.31 108 GLY A O 1
ATOM 807 N N . VAL A 1 109 ? 2.693 -8.610 -20.357 1.00 95.50 109 VAL A N 1
ATOM 808 C CA . VAL A 1 109 ? 3.199 -7.238 -20.206 1.00 95.50 109 VAL A CA 1
ATOM 809 C C . VAL A 1 109 ? 3.486 -6.619 -21.574 1.00 95.50 109 VAL A C 1
ATOM 811 O O . VAL A 1 109 ? 4.335 -7.107 -22.318 1.00 95.50 109 VAL A O 1
ATOM 814 N N . ARG A 1 110 ? 2.808 -5.509 -21.876 1.00 95.12 110 ARG A N 1
ATOM 815 C CA . ARG A 1 110 ? 2.981 -4.707 -23.103 1.00 95.12 110 ARG A CA 1
ATOM 816 C C . ARG A 1 110 ? 3.676 -3.374 -22.873 1.00 95.12 110 ARG A C 1
ATOM 818 O O . ARG A 1 110 ? 4.183 -2.763 -23.810 1.00 95.12 110 ARG A O 1
ATOM 825 N N . GLY A 1 111 ? 3.667 -2.910 -21.632 1.00 96.56 111 GLY A N 1
ATOM 826 C CA . GLY A 1 111 ? 4.129 -1.585 -21.273 1.00 96.56 111 GLY A CA 1
ATOM 827 C C . GLY A 1 111 ? 4.332 -1.435 -19.776 1.00 96.56 111 GLY A C 1
ATOM 828 O O . GLY A 1 111 ? 4.067 -2.354 -18.999 1.00 96.56 111 GLY A O 1
ATOM 829 N N . ILE A 1 112 ? 4.781 -0.254 -19.377 1.00 97.38 112 ILE A N 1
ATOM 830 C CA . ILE A 1 112 ? 4.798 0.186 -17.983 1.00 97.38 112 ILE A CA 1
ATOM 831 C C . ILE A 1 112 ? 4.051 1.504 -17.849 1.00 97.38 112 ILE A C 1
ATOM 833 O O . ILE A 1 112 ? 4.161 2.378 -18.707 1.00 97.38 112 ILE A O 1
ATOM 837 N N . TYR A 1 113 ? 3.327 1.670 -16.750 1.00 97.00 113 TYR A N 1
ATOM 838 C CA . TYR A 1 113 ? 2.779 2.971 -16.393 1.00 97.00 113 TYR A CA 1
ATOM 839 C C . TYR A 1 113 ? 3.869 3.842 -15.780 1.00 97.00 113 TYR A C 1
ATOM 841 O O . TYR A 1 113 ? 4.603 3.410 -14.884 1.00 97.00 113 TYR A O 1
ATOM 849 N N . ALA A 1 114 ? 3.952 5.088 -16.230 1.00 96.50 114 ALA A N 1
ATOM 850 C CA . ALA A 1 114 ? 4.861 6.077 -15.683 1.00 96.50 114 ALA A CA 1
ATOM 851 C C . ALA A 1 114 ? 4.208 7.458 -15.635 1.00 96.50 114 ALA A C 1
ATOM 853 O O . ALA A 1 114 ? 3.406 7.818 -16.495 1.00 96.50 114 ALA A O 1
ATOM 854 N N . HIS A 1 115 ? 4.604 8.235 -14.634 1.00 94.81 115 HIS A N 1
ATOM 855 C CA . HIS A 1 115 ? 4.277 9.646 -14.546 1.00 94.81 115 HIS A CA 1
ATOM 856 C C . HIS A 1 115 ? 5.204 10.446 -15.469 1.00 94.81 115 HIS A C 1
ATOM 858 O O . HIS A 1 115 ? 6.428 10.427 -15.289 1.00 94.81 115 HIS A O 1
ATOM 864 N N . ASN A 1 116 ? 4.641 11.137 -16.455 1.00 93.00 116 ASN A N 1
ATOM 865 C CA . ASN A 1 116 ? 5.351 12.055 -17.336 1.00 93.00 116 ASN A CA 1
ATOM 866 C C . ASN A 1 116 ? 5.488 13.416 -16.650 1.00 93.00 116 ASN A C 1
ATOM 868 O O . ASN A 1 116 ? 4.516 14.160 -16.540 1.00 93.00 116 ASN A O 1
ATOM 872 N N . ARG A 1 117 ? 6.706 13.770 -16.229 1.00 84.44 117 ARG A N 1
ATOM 873 C CA . ARG A 1 117 ? 6.941 15.004 -15.462 1.00 84.44 117 ARG A CA 1
ATOM 874 C C . ARG A 1 117 ? 6.743 16.275 -16.282 1.00 84.44 117 ARG A C 1
ATOM 876 O O . ARG A 1 117 ? 6.400 17.304 -15.716 1.00 84.44 117 ARG A O 1
ATOM 883 N N . LEU A 1 118 ? 6.991 16.214 -17.592 1.00 83.69 118 LEU A N 1
ATOM 884 C CA . LEU A 1 118 ? 6.866 17.374 -18.478 1.00 83.69 118 LEU A CA 1
ATOM 885 C C . LEU A 1 118 ? 5.405 17.639 -18.850 1.00 83.69 118 LEU A C 1
ATOM 887 O O . LEU A 1 118 ? 5.000 18.793 -18.936 1.00 83.69 118 LEU A O 1
ATOM 891 N N . GLY A 1 119 ? 4.634 16.570 -19.072 1.00 81.88 119 GLY A N 1
ATOM 892 C CA . GLY A 1 119 ? 3.212 16.659 -19.414 1.00 81.88 119 GLY A CA 1
ATOM 893 C C . GLY A 1 119 ? 2.281 16.748 -18.203 1.00 81.88 119 GLY A C 1
ATOM 894 O O . GLY A 1 119 ? 1.166 17.234 -18.336 1.00 81.88 119 GLY A O 1
ATOM 895 N N . GLY A 1 120 ? 2.721 16.290 -17.026 1.00 85.06 120 GLY A N 1
ATOM 896 C CA . GLY A 1 120 ? 1.862 16.153 -15.845 1.00 85.06 120 GLY A CA 1
ATOM 897 C C . GLY A 1 120 ? 0.843 15.013 -15.961 1.00 85.06 120 GLY A C 1
ATOM 898 O O . GLY A 1 120 ? -0.165 15.022 -15.262 1.00 85.06 120 GLY A O 1
ATOM 899 N N . GLU A 1 121 ? 1.094 14.041 -16.840 1.00 88.94 121 GLU A N 1
ATOM 900 C CA . GLU A 1 121 ? 0.153 12.977 -17.208 1.00 88.94 121 GLU A CA 1
ATOM 901 C C . GLU A 1 121 ? 0.673 11.595 -16.810 1.00 88.94 121 GLU A C 1
ATOM 903 O O . GLU A 1 121 ? 1.879 11.341 -16.803 1.00 88.94 121 GLU A O 1
ATOM 908 N N . ASP A 1 122 ? -0.247 10.672 -16.540 1.00 91.94 122 ASP A N 1
ATOM 909 C CA . ASP A 1 122 ? 0.066 9.269 -16.280 1.00 91.94 122 ASP A CA 1
ATOM 910 C C . ASP A 1 122 ? -0.216 8.441 -17.534 1.00 91.94 122 ASP A C 1
ATOM 912 O O . ASP A 1 122 ? -1.367 8.290 -17.944 1.00 91.94 122 ASP A O 1
ATOM 916 N N . LEU A 1 123 ? 0.838 7.901 -18.150 1.00 93.38 123 LEU A N 1
ATOM 917 C CA . LEU A 1 123 ? 0.754 7.210 -19.438 1.00 93.38 123 LEU A CA 1
ATOM 918 C C . LEU A 1 123 ? 1.395 5.824 -19.373 1.00 93.38 123 LEU A C 1
ATOM 920 O O . LEU A 1 123 ? 2.292 5.565 -18.566 1.00 93.38 123 LEU A O 1
ATOM 924 N N . ALA A 1 124 ? 0.940 4.938 -20.258 1.00 95.19 124 ALA A N 1
ATOM 925 C CA . ALA A 1 124 ? 1.586 3.657 -20.500 1.00 95.19 124 ALA A CA 1
ATOM 926 C C . ALA A 1 124 ? 2.626 3.793 -21.619 1.00 95.19 124 ALA A C 1
ATOM 928 O O . ALA A 1 124 ? 2.336 4.312 -22.697 1.00 95.19 124 ALA A O 1
ATOM 929 N N . TYR A 1 125 ? 3.833 3.301 -21.360 1.00 96.06 125 TYR A N 1
ATOM 930 C CA . TYR A 1 125 ? 4.949 3.307 -22.297 1.00 96.06 125 TYR A CA 1
ATOM 931 C C . TYR A 1 125 ? 5.229 1.877 -22.748 1.00 96.06 125 TYR A C 1
ATOM 933 O O . TYR A 1 125 ? 5.459 1.029 -21.880 1.00 96.06 125 TYR A O 1
ATOM 941 N N . PRO A 1 126 ? 5.219 1.589 -24.062 1.00 96.25 126 PRO A N 1
ATOM 942 C CA . PRO A 1 126 ? 5.486 0.251 -24.567 1.00 96.25 126 PRO A CA 1
ATOM 943 C C . PRO A 1 126 ? 6.863 -0.245 -24.131 1.00 96.25 126 PRO A C 1
ATOM 945 O O . PRO A 1 126 ? 7.856 0.468 -24.279 1.00 96.25 126 PRO A O 1
ATOM 948 N N . VAL A 1 127 ? 6.919 -1.470 -23.614 1.00 95.81 127 VAL A N 1
ATOM 949 C CA . VAL A 1 127 ? 8.173 -2.144 -23.272 1.00 95.81 127 VAL A CA 1
ATOM 950 C C . VAL A 1 127 ? 8.092 -3.617 -23.628 1.00 95.81 127 VAL A C 1
ATOM 952 O O . VAL A 1 127 ? 7.021 -4.219 -23.654 1.00 95.81 127 VAL A O 1
ATOM 955 N N . SER A 1 128 ? 9.253 -4.211 -23.849 1.00 94.19 128 SER A N 1
ATOM 956 C CA . SER A 1 128 ? 9.413 -5.639 -24.059 1.00 94.19 128 SER A CA 1
ATOM 957 C C . SER A 1 128 ? 10.234 -6.239 -22.923 1.00 94.19 128 SER A C 1
ATOM 959 O O . SER A 1 128 ? 11.334 -5.772 -22.623 1.00 94.19 128 SER A O 1
ATOM 961 N N . LEU A 1 129 ? 9.733 -7.312 -22.309 1.00 93.44 129 LEU A N 1
ATOM 962 C CA . LEU A 1 129 ? 10.516 -8.067 -21.329 1.00 93.44 129 LEU A CA 1
ATOM 963 C C . LEU A 1 129 ? 11.613 -8.912 -22.000 1.00 93.44 129 LEU A C 1
ATOM 965 O O . LEU A 1 129 ? 12.661 -9.116 -21.394 1.00 93.44 129 LEU A O 1
ATOM 969 N N . GLU A 1 130 ? 11.404 -9.340 -23.248 1.00 90.94 130 GLU A N 1
ATOM 970 C CA . GLU A 1 130 ? 12.303 -10.237 -23.991 1.00 90.94 130 GLU A CA 1
ATOM 971 C C . GLU A 1 130 ? 13.416 -9.485 -24.733 1.00 90.94 130 GLU A C 1
ATOM 973 O O . GLU A 1 130 ? 14.600 -9.710 -24.494 1.00 90.94 130 GLU A O 1
ATOM 978 N N . ASN A 1 131 ? 13.036 -8.567 -25.625 1.00 90.50 131 ASN A N 1
ATOM 979 C CA . ASN A 1 131 ? 13.949 -7.711 -26.377 1.00 90.50 131 ASN A CA 1
ATOM 980 C C . ASN A 1 131 ? 14.249 -6.403 -25.622 1.00 90.50 131 ASN A C 1
ATOM 982 O O . ASN A 1 131 ? 13.484 -5.443 -25.712 1.00 90.50 131 ASN A O 1
ATOM 986 N N . THR A 1 132 ? 15.368 -6.344 -24.898 1.00 87.00 132 THR A N 1
ATOM 987 C CA . THR A 1 132 ? 15.774 -5.149 -24.135 1.00 87.00 132 THR A CA 1
ATOM 988 C C . THR A 1 132 ? 16.176 -3.962 -25.012 1.00 87.00 132 THR A C 1
ATOM 990 O O . THR A 1 132 ? 16.014 -2.824 -24.574 1.00 87.00 132 THR A O 1
ATOM 993 N N . PHE A 1 133 ? 16.637 -4.192 -26.249 1.00 88.88 133 PHE A N 1
ATOM 994 C CA . PHE A 1 133 ? 16.965 -3.117 -27.198 1.00 88.88 133 PHE A CA 1
ATOM 995 C C . PHE A 1 133 ? 15.727 -2.302 -27.586 1.00 88.88 133 PHE A C 1
ATOM 997 O O . PHE A 1 133 ? 15.808 -1.094 -27.784 1.00 88.88 133 PHE A O 1
ATOM 1004 N N . ALA A 1 134 ? 14.547 -2.929 -27.599 1.00 91.12 134 ALA A N 1
ATOM 1005 C CA . ALA A 1 134 ? 13.290 -2.221 -27.840 1.00 91.12 134 ALA A CA 1
ATOM 1006 C C . ALA A 1 134 ? 12.956 -1.192 -26.739 1.00 91.12 134 ALA A C 1
ATOM 1008 O O . ALA A 1 134 ? 12.113 -0.323 -26.949 1.00 91.12 134 ALA A O 1
ATOM 1009 N N . ASN A 1 135 ? 13.625 -1.260 -25.581 1.00 95.88 135 ASN A N 1
ATOM 1010 C CA . ASN A 1 135 ? 13.371 -0.385 -24.439 1.00 95.88 135 ASN A CA 1
ATOM 1011 C C . ASN A 1 135 ? 14.320 0.822 -24.375 1.00 95.88 135 ASN A C 1
ATOM 1013 O O . ASN A 1 135 ? 14.212 1.602 -23.432 1.00 95.88 135 ASN A O 1
ATOM 1017 N N . GLU A 1 136 ? 15.255 0.995 -25.320 1.00 95.25 136 GLU A N 1
ATOM 1018 C CA . GLU A 1 136 ? 16.301 2.033 -25.254 1.00 95.25 136 GLU A CA 1
ATOM 1019 C C . GLU A 1 136 ? 15.748 3.440 -24.992 1.00 95.25 136 GLU A C 1
ATOM 1021 O O . GLU A 1 136 ? 16.236 4.139 -24.101 1.00 95.25 136 GLU A O 1
ATOM 1026 N N . LEU A 1 137 ? 14.688 3.833 -25.706 1.00 95.19 137 LEU A N 1
ATOM 1027 C CA . LEU A 1 137 ? 14.068 5.149 -25.546 1.00 95.19 137 LEU A CA 1
ATOM 1028 C C . LEU A 1 137 ? 13.425 5.319 -24.163 1.00 95.19 137 LEU A C 1
ATOM 1030 O O . LEU A 1 137 ? 13.666 6.318 -23.486 1.00 95.19 137 LEU A O 1
ATOM 1034 N N . VAL A 1 138 ? 12.646 4.328 -23.719 1.00 96.25 138 VAL A N 1
ATOM 1035 C CA . VAL A 1 138 ? 11.986 4.343 -22.403 1.00 96.25 138 VAL A CA 1
ATOM 1036 C C . VAL A 1 138 ? 13.030 4.368 -21.287 1.00 96.25 138 VAL A C 1
ATOM 1038 O O . VAL A 1 138 ? 12.938 5.179 -20.367 1.00 96.25 138 VAL A O 1
ATOM 1041 N N . ASN A 1 139 ? 14.077 3.552 -21.400 1.00 95.94 139 ASN A N 1
ATOM 1042 C CA . ASN A 1 139 ? 15.185 3.516 -20.451 1.00 95.94 139 ASN A CA 1
ATOM 1043 C C . ASN A 1 139 ? 15.928 4.856 -20.393 1.00 95.94 139 ASN A C 1
ATOM 1045 O O . ASN A 1 139 ? 16.257 5.327 -19.302 1.00 95.94 139 ASN A O 1
ATOM 1049 N N . ALA A 1 140 ? 16.149 5.508 -21.538 1.00 96.25 140 ALA A N 1
ATOM 1050 C CA . ALA A 1 140 ? 16.713 6.852 -21.580 1.00 96.25 140 ALA A CA 1
ATOM 1051 C C . ALA A 1 140 ? 15.794 7.865 -20.877 1.00 96.25 140 ALA A C 1
ATOM 1053 O O . ALA A 1 140 ? 16.263 8.636 -20.041 1.00 96.25 140 ALA A O 1
ATOM 1054 N N . TRP A 1 141 ? 14.485 7.835 -21.135 1.00 96.44 141 TRP A N 1
ATOM 1055 C CA . TRP A 1 141 ? 13.524 8.730 -20.482 1.00 96.44 141 TRP A CA 1
ATOM 1056 C C . TRP A 1 141 ? 13.454 8.535 -18.966 1.00 96.44 141 TRP A C 1
ATOM 1058 O O . TRP A 1 141 ? 13.379 9.522 -18.234 1.00 96.44 141 TRP A O 1
ATOM 1068 N N . ILE A 1 142 ? 13.549 7.296 -18.478 1.00 95.75 142 ILE A N 1
ATOM 1069 C CA . ILE A 1 142 ? 13.647 7.000 -17.040 1.00 95.75 142 ILE A CA 1
ATOM 1070 C C . ILE A 1 142 ? 14.961 7.551 -16.473 1.00 95.75 142 ILE A C 1
ATOM 1072 O O . ILE A 1 142 ? 14.960 8.229 -15.442 1.00 95.75 142 ILE A O 1
ATOM 1076 N N . LYS A 1 143 ? 16.086 7.294 -17.153 1.00 94.44 143 LYS A N 1
ATOM 1077 C CA . LYS A 1 143 ? 17.423 7.743 -16.734 1.00 94.44 143 LYS A CA 1
ATOM 1078 C C . LYS A 1 143 ? 17.502 9.264 -16.619 1.00 94.44 143 LYS A C 1
ATOM 1080 O O . LYS A 1 143 ? 18.024 9.773 -15.631 1.00 94.44 143 LYS A O 1
ATOM 1085 N N . PHE A 1 144 ? 16.952 9.979 -17.596 1.00 93.94 144 PHE A N 1
ATOM 1086 C CA . PHE A 1 144 ? 16.910 11.442 -17.621 1.00 93.94 144 PHE A CA 1
ATOM 1087 C C . PHE A 1 144 ? 15.713 12.032 -16.860 1.00 93.94 144 PHE A C 1
ATOM 1089 O O . PHE A 1 144 ? 15.486 13.235 -16.930 1.00 93.94 144 PHE A O 1
ATOM 1096 N N . LYS A 1 145 ? 14.961 11.204 -16.116 1.00 91.50 145 LYS A N 1
ATOM 1097 C CA . LYS A 1 145 ? 13.811 11.608 -15.288 1.00 91.50 145 LYS A CA 1
ATOM 1098 C C . LYS A 1 145 ? 12.720 12.363 -16.063 1.00 91.50 145 LYS A C 1
ATOM 1100 O O . LYS A 1 145 ? 11.960 13.119 -15.466 1.00 91.50 145 LYS A O 1
ATOM 1105 N N . ILE A 1 146 ? 12.605 12.119 -17.369 1.00 94.94 146 ILE A N 1
ATOM 1106 C CA . ILE A 1 146 ? 11.491 12.599 -18.201 1.00 94.94 146 ILE A CA 1
ATOM 1107 C C . ILE A 1 146 ? 10.202 11.898 -17.758 1.00 94.94 146 ILE A C 1
ATOM 1109 O O . ILE A 1 146 ? 9.165 12.536 -17.578 1.00 94.94 146 ILE A O 1
ATOM 1113 N N . ILE A 1 147 ? 10.298 10.591 -17.501 1.00 96.12 147 ILE A N 1
ATOM 1114 C CA . ILE A 1 147 ? 9.212 9.780 -16.949 1.00 96.12 147 ILE A CA 1
ATOM 1115 C C . ILE A 1 147 ? 9.655 9.107 -15.650 1.00 96.12 147 ILE A C 1
ATOM 1117 O O . ILE A 1 147 ? 10.837 8.823 -15.446 1.00 96.12 147 ILE A O 1
ATOM 1121 N N . THR A 1 148 ? 8.708 8.842 -14.755 1.00 96.62 148 THR A N 1
ATOM 1122 C CA . THR A 1 148 ? 8.941 8.117 -13.500 1.00 96.62 148 THR A CA 1
ATOM 1123 C C . THR A 1 148 ? 8.002 6.912 -13.419 1.00 96.62 148 THR A C 1
ATOM 1125 O O . THR A 1 148 ? 6.804 7.103 -13.217 1.00 96.62 148 THR A O 1
ATOM 1128 N N . PRO A 1 149 ? 8.504 5.673 -13.587 1.00 97.25 149 PRO A N 1
ATOM 1129 C CA . PRO A 1 149 ? 7.674 4.474 -13.541 1.00 97.25 149 PRO A CA 1
ATOM 1130 C C . PRO A 1 149 ? 6.959 4.309 -12.203 1.00 97.25 149 PRO A C 1
ATOM 1132 O O . PRO A 1 149 ? 7.560 4.514 -11.142 1.00 97.25 149 PRO A O 1
ATOM 1135 N N . TYR A 1 150 ? 5.707 3.870 -12.264 1.00 97.25 150 TYR A N 1
ATOM 1136 C CA . TYR A 1 150 ? 4.906 3.569 -11.087 1.00 97.25 150 TYR A CA 1
ATOM 1137 C C . TYR A 1 150 ? 5.298 2.236 -10.444 1.00 97.25 150 TYR A C 1
ATOM 1139 O O . TYR A 1 150 ? 5.730 1.300 -11.116 1.00 97.25 150 TYR A O 1
ATOM 1147 N N . THR A 1 151 ? 5.087 2.136 -9.137 1.00 96.62 151 THR A N 1
ATOM 1148 C CA . THR A 1 151 ? 5.034 0.902 -8.345 1.00 96.62 151 THR A CA 1
ATOM 1149 C C . THR A 1 151 ? 3.799 0.926 -7.430 1.00 96.62 151 THR A C 1
ATOM 1151 O O . THR A 1 151 ? 2.918 1.776 -7.586 1.00 96.62 151 THR A O 1
ATOM 1154 N N . GLY A 1 152 ? 3.701 -0.043 -6.520 1.00 92.88 152 GLY A N 1
ATOM 1155 C CA . GLY A 1 152 ? 2.702 -0.049 -5.453 1.00 92.88 152 GLY A CA 1
ATOM 1156 C C . GLY A 1 152 ? 2.927 1.084 -4.450 1.00 92.88 152 GLY A C 1
ATOM 1157 O O . GLY A 1 152 ? 4.046 1.559 -4.276 1.00 92.88 152 GLY A O 1
ATOM 1158 N N . ASP A 1 153 ? 1.856 1.525 -3.810 1.00 93.81 153 ASP A N 1
ATOM 1159 C CA . ASP A 1 153 ? 1.894 2.422 -2.662 1.00 93.81 153 ASP A CA 1
ATOM 1160 C C . ASP A 1 153 ? 2.088 1.639 -1.349 1.00 93.81 153 ASP A C 1
ATOM 1162 O O . ASP A 1 153 ? 2.159 0.406 -1.339 1.00 93.81 153 ASP A O 1
ATOM 1166 N N . TYR A 1 154 ? 2.211 2.361 -0.236 1.00 95.69 154 TYR A N 1
ATOM 1167 C CA . TYR A 1 154 ? 2.042 1.783 1.092 1.00 95.69 154 TYR A CA 1
ATOM 1168 C C . TYR A 1 154 ? 0.551 1.690 1.390 1.00 95.69 154 TYR A C 1
ATOM 1170 O O . TYR A 1 154 ? -0.140 2.689 1.601 1.00 95.69 154 TYR A O 1
ATOM 1178 N N . ASP A 1 155 ? 0.072 0.458 1.388 1.00 91.81 155 ASP A N 1
ATOM 1179 C CA . ASP A 1 155 ? -1.326 0.116 1.574 1.00 91.81 155 ASP A CA 1
ATOM 1180 C C . ASP A 1 155 ? -1.663 0.171 3.071 1.00 91.81 155 ASP A C 1
ATOM 1182 O O . ASP A 1 155 ? -1.424 -0.779 3.823 1.00 91.81 155 ASP A O 1
ATOM 1186 N N . MET A 1 156 ? -2.124 1.341 3.519 1.00 96.44 156 MET A N 1
ATOM 1187 C CA . MET A 1 156 ? -2.476 1.597 4.916 1.00 96.44 156 MET A CA 1
ATOM 1188 C C . MET A 1 156 ? -3.570 0.635 5.387 1.00 96.44 156 MET A C 1
ATOM 1190 O O . MET A 1 156 ? -4.573 0.427 4.705 1.00 96.44 156 MET A O 1
ATOM 1194 N N . HIS A 1 157 ? -3.410 0.091 6.589 1.00 97.75 157 HIS A N 1
ATOM 1195 C CA . HIS A 1 157 ? -4.360 -0.845 7.182 1.00 97.75 157 HIS A CA 1
ATOM 1196 C C . HIS A 1 157 ? -5.183 -0.189 8.300 1.00 97.75 157 HIS A C 1
ATOM 1198 O O . HIS A 1 157 ? -6.411 -0.180 8.231 1.00 97.75 157 HIS A O 1
ATOM 1204 N N . ASP A 1 158 ? -4.523 0.454 9.266 1.00 98.38 158 ASP A N 1
ATOM 1205 C CA . ASP A 1 158 ? -5.145 1.186 10.371 1.00 98.38 158 ASP A CA 1
ATOM 1206 C C . ASP A 1 158 ? -4.528 2.579 10.538 1.00 98.38 158 ASP A C 1
ATOM 1208 O O . ASP A 1 158 ? -3.325 2.788 10.352 1.00 98.38 158 ASP A O 1
ATOM 1212 N N . ILE A 1 159 ? -5.358 3.516 10.993 1.00 98.44 159 ILE A N 1
ATOM 1213 C CA . ILE A 1 159 ? -4.935 4.732 11.690 1.00 98.44 159 ILE A CA 1
ATOM 1214 C C . ILE A 1 159 ? -5.723 4.762 12.998 1.00 98.44 159 ILE A C 1
ATOM 1216 O O . ILE A 1 159 ? -6.951 4.726 12.974 1.00 98.44 159 ILE A O 1
ATOM 1220 N N . ILE A 1 160 ? -5.031 4.836 14.132 1.00 98.56 160 ILE A N 1
ATOM 1221 C CA . ILE A 1 160 ? -5.651 4.939 15.457 1.00 98.56 160 ILE A CA 1
ATOM 1222 C C . ILE A 1 160 ? -5.027 6.131 16.168 1.00 98.56 160 ILE A C 1
ATOM 1224 O O . ILE A 1 160 ? -3.819 6.158 16.386 1.00 98.56 160 ILE A O 1
ATOM 1228 N N . LYS A 1 161 ? -5.834 7.118 16.545 1.00 98.00 161 LYS A N 1
ATOM 1229 C CA . LYS A 1 161 ? -5.386 8.254 17.356 1.00 98.00 161 LYS A CA 1
ATOM 1230 C C . LYS A 1 161 ? -5.732 8.014 18.813 1.00 98.00 161 LYS A C 1
ATOM 1232 O O . LYS A 1 161 ? -6.792 7.469 19.107 1.00 98.00 161 LYS A O 1
ATOM 1237 N N . PHE A 1 162 ? -4.866 8.451 19.721 1.00 97.88 162 PHE A N 1
ATOM 1238 C CA . PHE A 1 162 ? -5.080 8.275 21.152 1.00 97.88 162 PHE A CA 1
ATOM 1239 C C . PHE A 1 162 ? -5.321 9.618 21.836 1.00 97.88 162 PHE A C 1
ATOM 1241 O O . PHE A 1 162 ? -4.511 10.541 21.755 1.00 97.88 162 PHE A O 1
ATOM 1248 N N . SER A 1 163 ? -6.432 9.720 22.564 1.00 94.69 163 SER A N 1
ATOM 1249 C CA . SER A 1 163 ? -6.738 10.873 23.411 1.00 94.69 163 SER A CA 1
ATOM 1250 C C . SER A 1 163 ? -7.335 10.406 24.735 1.00 94.69 163 SER A C 1
ATOM 1252 O O . SER A 1 163 ? -8.121 9.463 24.772 1.00 94.69 163 SER A O 1
ATOM 1254 N N . HIS A 1 164 ? -6.934 11.033 25.844 1.00 92.00 164 HIS A N 1
ATOM 1255 C CA . HIS A 1 164 ? -7.461 10.731 27.184 1.00 92.00 164 HIS A CA 1
ATOM 1256 C C . HIS A 1 164 ? -7.450 9.227 27.551 1.00 92.00 164 HIS A C 1
ATOM 1258 O O . HIS A 1 164 ? -8.382 8.724 28.173 1.00 92.00 164 HIS A O 1
ATOM 1264 N N . GLY A 1 165 ? -6.411 8.489 27.138 1.00 89.62 165 GLY A N 1
ATOM 1265 C CA . GLY A 1 165 ? -6.285 7.049 27.413 1.00 89.62 165 GLY A CA 1
ATOM 1266 C C . GLY A 1 165 ? -7.247 6.150 26.623 1.00 89.62 165 GLY A C 1
ATOM 1267 O O . GLY A 1 165 ? -7.474 5.003 27.013 1.00 89.62 165 GLY A O 1
ATOM 1268 N N . LYS A 1 166 ? -7.835 6.656 25.534 1.00 96.44 166 LYS A N 1
ATOM 1269 C CA . LYS A 1 166 ? -8.715 5.913 24.628 1.00 96.44 166 LYS A CA 1
ATOM 1270 C C . LYS A 1 166 ? -8.265 6.101 23.181 1.00 96.44 166 LYS A C 1
ATOM 1272 O O . LYS A 1 166 ? -7.958 7.221 22.772 1.00 96.44 166 LYS A O 1
ATOM 1277 N N . GLY A 1 167 ? -8.242 5.014 22.415 1.00 97.88 167 GLY A N 1
ATOM 1278 C CA . GLY A 1 167 ? -8.011 5.074 20.976 1.00 97.88 167 GLY A CA 1
ATOM 1279 C C . GLY A 1 167 ? -9.303 5.260 20.182 1.00 97.88 167 GLY A C 1
ATOM 1280 O O . GLY A 1 167 ? -10.363 4.758 20.570 1.00 97.88 167 GLY A O 1
ATOM 1281 N N . HIS A 1 168 ? -9.218 5.951 19.048 1.00 97.81 168 HIS A N 1
ATOM 1282 C CA . HIS A 1 168 ? -10.277 6.015 18.043 1.00 97.81 168 HIS A CA 1
ATOM 1283 C C . HIS A 1 168 ? -9.702 5.938 16.629 1.00 97.81 168 HIS A C 1
ATOM 1285 O O . HIS A 1 168 ? -8.620 6.456 16.352 1.00 97.81 168 HIS A O 1
ATOM 1291 N N . VAL A 1 169 ? -10.450 5.305 15.729 1.00 97.94 169 VAL A N 1
ATOM 1292 C CA . VAL A 1 169 ? -10.160 5.306 14.292 1.00 97.94 169 VAL A CA 1
ATOM 1293 C C . VAL A 1 169 ? -10.787 6.569 13.689 1.00 97.94 169 VAL A C 1
ATOM 1295 O O . VAL A 1 169 ? -11.993 6.768 13.865 1.00 97.94 169 VAL A O 1
ATOM 1298 N N . PRO A 1 170 ? -10.017 7.452 13.024 1.00 97.44 170 PRO A N 1
ATOM 1299 C CA . PRO A 1 170 ? -10.581 8.588 12.301 1.00 97.44 170 PRO A CA 1
ATOM 1300 C C . PRO A 1 170 ? -11.597 8.134 11.253 1.00 97.44 170 PRO A C 1
ATOM 1302 O O . PRO A 1 170 ? -11.387 7.121 10.593 1.00 97.44 170 PRO A O 1
ATOM 1305 N N . MET A 1 171 ? -12.677 8.893 11.063 1.00 96.44 171 MET A N 1
ATOM 1306 C CA . MET A 1 171 ? -13.667 8.585 10.024 1.00 96.44 171 MET A CA 1
ATOM 1307 C C . MET A 1 171 ? -13.052 8.661 8.620 1.00 96.44 171 MET A C 1
ATOM 1309 O O . MET A 1 171 ? -12.176 9.498 8.374 1.00 96.44 171 MET A O 1
ATOM 1313 N N . ALA A 1 172 ? -13.564 7.837 7.703 1.00 95.44 172 ALA A N 1
ATOM 1314 C CA . ALA A 1 172 ? -13.213 7.878 6.285 1.00 95.44 172 ALA A CA 1
ATOM 1315 C C . ALA A 1 172 ? -13.347 9.305 5.723 1.00 95.44 172 ALA A C 1
ATOM 1317 O O . ALA A 1 172 ? -14.301 10.006 6.060 1.00 95.44 172 ALA A O 1
ATOM 1318 N N . GLU A 1 173 ? -12.381 9.756 4.914 1.00 93.88 173 GLU A N 1
ATOM 1319 C CA . GLU A 1 173 ? -12.361 11.089 4.270 1.00 93.88 173 GLU A CA 1
ATOM 1320 C C . GLU A 1 173 ? -12.373 12.304 5.225 1.00 93.88 173 GLU A C 1
ATOM 1322 O O . GLU A 1 173 ? -12.348 13.472 4.799 1.00 93.88 173 GLU A O 1
ATOM 1327 N N . SER A 1 174 ? -12.329 12.069 6.538 1.00 97.12 174 SER A N 1
ATOM 1328 C CA . SER A 1 174 ? -12.257 13.135 7.531 1.00 97.12 174 SER A CA 1
ATOM 1329 C C . SER A 1 174 ? -10.955 13.931 7.413 1.00 97.12 174 SER A C 1
ATOM 1331 O O . SER A 1 174 ? -9.928 13.454 6.923 1.00 97.12 174 SER A O 1
ATOM 1333 N N . ASN A 1 175 ? -10.977 15.167 7.917 1.00 97.38 175 ASN A N 1
ATOM 1334 C CA . ASN A 1 175 ? -9.763 15.980 8.020 1.00 97.38 175 ASN A CA 1
ATOM 1335 C C . ASN A 1 175 ? -8.697 15.306 8.902 1.00 97.38 175 ASN A C 1
ATOM 1337 O O . ASN A 1 175 ? -7.510 15.528 8.684 1.00 97.38 175 ASN A O 1
ATOM 1341 N N . GLU A 1 176 ? -9.099 14.478 9.875 1.00 96.75 176 GLU A N 1
ATOM 1342 C CA . GLU A 1 176 ? -8.163 13.720 10.711 1.00 96.75 176 GLU A CA 1
ATOM 1343 C C . GLU A 1 176 ? -7.445 12.626 9.915 1.00 96.75 176 GLU A C 1
ATOM 1345 O O . GLU A 1 176 ? -6.219 12.555 9.970 1.00 96.75 176 GLU A O 1
ATOM 1350 N N . GLU A 1 177 ? -8.172 11.816 9.139 1.00 97.56 177 GLU A N 1
ATOM 1351 C CA . GLU A 1 177 ? -7.566 10.788 8.283 1.00 97.56 177 GLU A CA 1
ATOM 1352 C C . GLU A 1 177 ? -6.630 11.419 7.242 1.00 97.56 177 GLU A C 1
ATOM 1354 O O . GLU A 1 177 ? -5.465 11.029 7.119 1.00 97.56 177 GLU A O 1
ATOM 1359 N N . ARG A 1 178 ? -7.119 12.444 6.529 1.00 96.69 178 ARG A N 1
ATOM 1360 C CA . ARG A 1 178 ? -6.327 13.172 5.528 1.00 96.69 178 ARG A CA 1
ATOM 1361 C C . ARG A 1 178 ? -5.103 13.840 6.151 1.00 96.69 178 ARG A C 1
ATOM 1363 O O . ARG A 1 178 ? -4.018 13.754 5.584 1.00 96.69 178 ARG A O 1
ATOM 1370 N N . GLY A 1 179 ? -5.249 14.422 7.340 1.00 97.81 179 GLY A N 1
ATOM 1371 C CA . GLY A 1 179 ? -4.154 15.048 8.077 1.00 97.81 179 GLY A CA 1
ATOM 1372 C C . GLY A 1 179 ? -3.021 14.076 8.407 1.00 97.81 179 GLY A C 1
ATOM 1373 O O . GLY A 1 179 ? -1.857 14.422 8.220 1.00 97.81 179 GLY A O 1
ATOM 1374 N N . VAL A 1 180 ? -3.339 12.845 8.825 1.00 97.94 180 VAL A N 1
ATOM 1375 C CA . VAL A 1 180 ? -2.321 11.814 9.100 1.00 97.94 180 VAL A CA 1
ATOM 1376 C C . VAL A 1 180 ? -1.609 11.383 7.815 1.00 97.94 180 VAL A C 1
ATOM 1378 O O . VAL A 1 180 ? -0.379 11.339 7.786 1.00 97.94 180 VAL A O 1
ATOM 1381 N N . LYS A 1 181 ? -2.348 11.134 6.726 1.00 97.31 181 LYS A N 1
ATOM 1382 C CA . LYS A 1 181 ? -1.757 10.788 5.418 1.00 97.31 181 LYS A CA 1
ATOM 1383 C C . LYS A 1 181 ? -0.804 11.879 4.918 1.00 97.31 181 LYS A C 1
ATOM 1385 O O . LYS A 1 181 ? 0.312 11.584 4.485 1.00 97.31 181 LYS A O 1
ATOM 1390 N N . ASP A 1 182 ? -1.225 13.138 5.009 1.00 98.00 182 ASP A N 1
ATOM 1391 C CA . ASP A 1 182 ? -0.412 14.292 4.625 1.00 98.00 182 ASP A CA 1
ATOM 1392 C C . ASP A 1 182 ? 0.832 14.422 5.495 1.00 98.00 182 ASP A C 1
ATOM 1394 O O . ASP A 1 182 ? 1.909 14.723 4.983 1.00 98.00 182 ASP A O 1
ATOM 1398 N N . LEU A 1 183 ? 0.712 14.182 6.801 1.00 98.19 183 LEU A N 1
ATOM 1399 C CA . LEU A 1 183 ? 1.840 14.245 7.720 1.00 98.19 183 LEU A CA 1
ATOM 1400 C C . LEU A 1 183 ? 2.914 13.207 7.367 1.00 98.19 183 LEU A C 1
ATOM 1402 O O . LEU A 1 183 ? 4.097 13.552 7.325 1.00 98.19 183 LEU A O 1
ATOM 1406 N N . ILE A 1 184 ? 2.506 11.975 7.044 1.00 98.38 184 ILE A N 1
ATOM 1407 C CA . ILE A 1 184 ? 3.416 10.918 6.583 1.00 98.38 184 ILE A CA 1
ATOM 1408 C C . ILE A 1 184 ? 4.100 11.345 5.284 1.00 98.38 184 ILE A C 1
ATOM 1410 O O . ILE A 1 184 ? 5.329 11.380 5.225 1.00 98.38 184 ILE A O 1
ATOM 1414 N N . ASN A 1 185 ? 3.334 11.723 4.255 1.00 98.56 185 ASN A N 1
ATOM 1415 C CA . ASN A 1 185 ? 3.903 12.087 2.954 1.00 98.56 185 ASN A CA 1
ATOM 1416 C C . ASN A 1 185 ? 4.827 13.317 3.049 1.00 98.56 185 ASN A C 1
ATOM 1418 O O . ASN A 1 185 ? 5.917 13.302 2.479 1.00 98.56 185 ASN A O 1
ATOM 1422 N N . LYS A 1 186 ? 4.468 14.347 3.830 1.00 98.44 186 LYS A N 1
ATOM 1423 C CA . LYS A 1 186 ? 5.342 15.505 4.107 1.00 98.44 186 LYS A CA 1
ATOM 1424 C C . LYS A 1 186 ? 6.606 15.102 4.855 1.00 98.44 186 LYS A C 1
ATOM 1426 O O . LYS A 1 186 ? 7.676 15.641 4.587 1.00 98.44 186 LYS A O 1
ATOM 1431 N N . GLY A 1 187 ? 6.500 14.190 5.819 1.00 98.44 187 GLY A N 1
ATOM 1432 C CA . GLY A 1 187 ? 7.654 13.663 6.537 1.00 98.44 187 GLY A CA 1
ATOM 1433 C C . GLY A 1 187 ? 8.596 12.885 5.615 1.00 98.44 187 GLY A C 1
ATOM 1434 O O . GLY A 1 187 ? 9.807 13.069 5.691 1.00 98.44 187 GLY A O 1
ATOM 1435 N N . ILE A 1 188 ? 8.043 12.086 4.700 1.00 98.56 188 ILE A N 1
ATOM 1436 C CA . ILE A 1 188 ? 8.806 11.322 3.707 1.00 98.56 188 ILE A CA 1
ATOM 1437 C C . ILE A 1 188 ? 9.487 12.249 2.705 1.00 98.56 188 ILE A C 1
ATOM 1439 O O . ILE A 1 188 ? 10.674 12.077 2.450 1.00 98.56 188 ILE A O 1
ATOM 1443 N N . ALA A 1 189 ? 8.804 13.291 2.230 1.00 98.12 189 ALA A N 1
ATOM 1444 C CA . ALA A 1 189 ? 9.390 14.291 1.337 1.00 98.12 189 ALA A CA 1
ATOM 1445 C C . ALA A 1 189 ? 10.643 14.973 1.920 1.00 98.12 189 ALA A C 1
ATOM 1447 O O . ALA A 1 189 ? 11.529 15.386 1.175 1.00 98.12 189 ALA A O 1
ATOM 1448 N N . LYS A 1 190 ? 10.750 15.072 3.255 1.00 98.06 190 LYS A N 1
ATOM 1449 C CA . LYS A 1 190 ? 11.931 15.635 3.935 1.00 98.06 190 LYS A CA 1
ATOM 1450 C C . LYS A 1 190 ? 13.142 14.700 3.929 1.00 98.06 190 LYS A C 1
ATOM 1452 O O . LYS A 1 190 ? 14.264 15.188 4.007 1.00 98.06 190 LYS A O 1
ATOM 1457 N N . VAL A 1 191 ? 12.927 13.384 3.888 1.00 98.06 191 VAL A N 1
ATOM 1458 C CA . VAL A 1 191 ? 14.005 12.376 3.940 1.00 98.06 191 VAL A CA 1
ATOM 1459 C C . VAL A 1 191 ? 14.286 11.739 2.581 1.00 98.06 191 VAL A C 1
ATOM 1461 O O . VAL A 1 191 ? 15.336 11.131 2.400 1.00 98.06 191 VAL A O 1
ATOM 1464 N N . ASP A 1 192 ? 13.376 11.895 1.620 1.00 97.75 192 ASP A N 1
ATOM 1465 C CA . ASP A 1 192 ? 13.455 11.311 0.287 1.00 97.75 192 ASP A CA 1
ATOM 1466 C C . ASP A 1 192 ? 13.168 12.360 -0.806 1.00 97.75 192 ASP A C 1
ATOM 1468 O O . ASP A 1 192 ? 12.009 12.605 -1.159 1.00 97.75 192 ASP A O 1
ATOM 1472 N N . PRO A 1 193 ? 14.219 12.953 -1.404 1.00 94.12 193 PRO A N 1
ATOM 1473 C CA . PRO A 1 193 ? 14.084 13.972 -2.447 1.00 94.12 193 PRO A CA 1
ATOM 1474 C C . PRO A 1 193 ? 13.396 13.491 -3.730 1.00 94.12 193 PRO A C 1
ATOM 1476 O O . PRO A 1 193 ? 12.976 14.312 -4.545 1.00 94.12 193 PRO A O 1
ATOM 1479 N N . SER A 1 194 ? 13.273 12.175 -3.944 1.00 94.31 194 SER A N 1
ATOM 1480 C CA . SER A 1 194 ? 12.515 11.658 -5.087 1.00 94.31 194 SER A CA 1
ATOM 1481 C C . SER A 1 194 ? 11.010 11.831 -4.895 1.00 94.31 194 SER A C 1
ATOM 1483 O O . SER A 1 194 ? 10.268 11.646 -5.856 1.00 94.31 194 SER A O 1
ATOM 1485 N N . ARG A 1 195 ? 10.555 12.180 -3.684 1.00 95.06 195 ARG A N 1
ATOM 1486 C CA . ARG A 1 195 ? 9.145 12.194 -3.283 1.00 95.06 195 ARG A CA 1
ATOM 1487 C C . ARG A 1 195 ? 8.685 13.545 -2.738 1.00 95.06 195 ARG A C 1
ATOM 1489 O O . ARG A 1 195 ? 8.223 13.609 -1.602 1.00 95.06 195 ARG A O 1
ATOM 1496 N N . PRO A 1 196 ? 8.798 14.631 -3.517 1.00 94.31 196 PRO A N 1
ATOM 1497 C CA . PRO A 1 196 ? 8.255 15.918 -3.100 1.00 94.31 196 PRO A CA 1
ATOM 1498 C C . PRO A 1 196 ? 6.739 15.809 -2.901 1.00 94.31 196 PRO A C 1
ATOM 1500 O O . PRO A 1 196 ? 6.033 15.198 -3.707 1.00 94.31 196 PRO A O 1
ATOM 1503 N N . PHE A 1 197 ? 6.254 16.406 -1.816 1.00 95.50 197 PHE A N 1
ATOM 1504 C CA . PHE A 1 197 ? 4.876 16.267 -1.345 1.00 95.50 197 PHE A CA 1
ATOM 1505 C C . PHE A 1 197 ? 3.845 16.819 -2.343 1.00 95.50 197 PHE A C 1
ATOM 1507 O O . PHE A 1 197 ? 2.729 16.309 -2.456 1.00 95.50 197 PHE A O 1
ATOM 1514 N N . GLU A 1 198 ? 4.229 17.860 -3.079 1.00 93.25 198 GLU A N 1
ATOM 1515 C CA . GLU A 1 198 ? 3.391 18.566 -4.045 1.00 93.25 198 GLU A CA 1
ATOM 1516 C C . GLU A 1 198 ? 3.067 17.691 -5.263 1.00 93.25 198 GLU A C 1
ATOM 1518 O O . GLU A 1 198 ? 2.012 17.844 -5.884 1.00 93.25 198 GLU A O 1
ATOM 1523 N N . TYR A 1 199 ? 3.938 16.731 -5.592 1.00 91.31 199 TYR A N 1
ATOM 1524 C CA . TYR A 1 199 ? 3.686 15.782 -6.669 1.00 91.31 199 TYR A CA 1
ATOM 1525 C C . TYR A 1 199 ? 2.957 14.570 -6.121 1.00 91.31 199 TYR A C 1
ATOM 1527 O O . TYR A 1 199 ? 3.546 13.584 -5.692 1.00 91.31 199 TYR A O 1
ATOM 1535 N N . THR A 1 200 ? 1.634 14.637 -6.216 1.00 91.88 200 THR A N 1
ATOM 1536 C CA . THR A 1 200 ? 0.702 13.607 -5.750 1.00 91.88 200 THR A CA 1
ATOM 1537 C C . THR A 1 200 ? 1.084 12.197 -6.243 1.00 91.88 200 THR A C 1
ATOM 1539 O O . THR A 1 200 ? 1.033 11.252 -5.463 1.00 91.88 200 THR A O 1
ATOM 1542 N N . ALA A 1 201 ? 1.564 12.050 -7.484 1.00 91.44 201 ALA A N 1
ATOM 1543 C CA . ALA A 1 201 ? 2.085 10.790 -8.037 1.00 91.44 201 ALA A CA 1
ATOM 1544 C C . ALA A 1 201 ? 3.256 10.169 -7.242 1.00 91.44 201 ALA A C 1
ATOM 1546 O O . ALA A 1 201 ? 3.478 8.960 -7.288 1.00 91.44 201 ALA A O 1
ATOM 1547 N N . MET A 1 202 ? 4.019 10.986 -6.518 1.00 93.94 202 MET A N 1
ATOM 1548 C CA . MET A 1 202 ? 5.191 10.570 -5.749 1.00 93.94 202 MET A CA 1
ATOM 1549 C C . MET A 1 202 ? 4.887 10.287 -4.271 1.00 93.94 202 MET A C 1
ATOM 1551 O O . MET A 1 202 ? 5.729 9.707 -3.580 1.00 93.94 202 MET A O 1
ATOM 1555 N N . ASN A 1 203 ? 3.698 10.654 -3.789 1.00 96.25 203 ASN A N 1
ATOM 1556 C CA . ASN A 1 203 ? 3.262 10.369 -2.423 1.00 96.25 203 ASN A CA 1
ATOM 1557 C C . ASN A 1 203 ? 3.092 8.862 -2.230 1.00 96.25 203 ASN A C 1
ATOM 1559 O O . ASN A 1 203 ? 2.393 8.225 -3.001 1.00 96.25 203 ASN A O 1
ATOM 1563 N N . VAL A 1 204 ? 3.686 8.275 -1.196 1.00 96.44 204 VAL A N 1
ATOM 1564 C CA . VAL A 1 204 ? 3.628 6.815 -0.980 1.00 96.44 204 VAL A CA 1
ATOM 1565 C C . VAL A 1 204 ? 2.385 6.361 -0.229 1.00 96.44 204 VAL A C 1
ATOM 1567 O O . VAL A 1 204 ? 2.060 5.185 -0.286 1.00 96.44 204 VAL A O 1
ATOM 1570 N N . ILE A 1 205 ? 1.671 7.272 0.431 1.00 96.25 205 ILE A N 1
ATOM 1571 C CA . ILE A 1 205 ? 0.338 7.011 0.979 1.00 96.25 205 ILE A CA 1
ATOM 1572 C C . ILE A 1 205 ? -0.677 7.674 0.062 1.00 96.25 205 ILE A C 1
ATOM 1574 O O . ILE A 1 205 ? -0.793 8.904 0.042 1.00 96.25 205 ILE A O 1
ATOM 1578 N N . ARG A 1 206 ? -1.393 6.867 -0.722 1.00 92.88 206 ARG A N 1
ATOM 1579 C CA . ARG A 1 206 ? -2.333 7.359 -1.741 1.00 92.88 206 ARG A CA 1
ATOM 1580 C C . ARG A 1 206 ? -3.784 7.262 -1.264 1.00 92.88 206 ARG A C 1
ATOM 1582 O O . ARG A 1 206 ? -4.583 8.156 -1.544 1.00 92.88 206 ARG A O 1
ATOM 1589 N N . HIS A 1 207 ? -4.110 6.248 -0.466 1.00 90.31 207 HIS A N 1
ATOM 1590 C CA . HIS A 1 207 ? -5.484 5.908 -0.081 1.00 90.31 207 HIS A CA 1
ATOM 1591 C C . HIS A 1 207 ? -5.705 5.963 1.435 1.00 90.31 207 HIS A C 1
ATOM 1593 O O . HIS A 1 207 ? -4.760 6.142 2.204 1.00 90.31 207 HIS A O 1
ATOM 1599 N N . GLY A 1 208 ? -6.974 5.926 1.851 1.00 93.31 208 GLY A N 1
ATOM 1600 C CA . GLY A 1 208 ? -7.345 5.749 3.257 1.00 93.31 208 GLY A CA 1
ATOM 1601 C C . GLY A 1 208 ? -6.985 4.344 3.767 1.00 93.31 208 GLY A C 1
ATOM 1602 O O . GLY A 1 208 ? -6.736 3.449 2.955 1.00 93.31 208 GLY A O 1
ATOM 1603 N N . PRO A 1 209 ? -6.928 4.141 5.093 1.00 96.81 209 PRO A N 1
ATOM 1604 C CA . PRO A 1 209 ? -6.626 2.849 5.684 1.00 96.81 209 PRO A CA 1
ATOM 1605 C C . PRO A 1 209 ? -7.756 1.836 5.445 1.00 96.81 209 PRO A C 1
ATOM 1607 O O . PRO A 1 209 ? -8.935 2.194 5.424 1.00 96.81 209 PRO A O 1
ATOM 1610 N N . GLN A 1 210 ? -7.405 0.556 5.317 1.00 97.12 210 GLN A N 1
ATOM 1611 C CA . GLN A 1 210 ? -8.347 -0.543 5.077 1.00 97.12 210 GLN A CA 1
ATOM 1612 C C . GLN A 1 210 ? -9.498 -0.604 6.091 1.00 97.12 210 GLN A C 1
ATOM 1614 O O . GLN A 1 210 ? -10.630 -0.908 5.711 1.00 97.12 210 GLN A O 1
ATOM 1619 N N . VAL A 1 211 ? -9.242 -0.260 7.355 1.00 97.75 211 VAL A N 1
ATOM 1620 C CA . VAL A 1 211 ? -10.269 -0.169 8.406 1.00 97.75 211 VAL A CA 1
ATOM 1621 C C . VAL A 1 211 ? -11.444 0.748 8.041 1.00 97.75 211 VAL A C 1
ATOM 1623 O O . VAL A 1 211 ? -12.563 0.558 8.511 1.00 97.75 211 VAL A O 1
ATOM 1626 N N . ASN A 1 212 ? -11.222 1.714 7.150 1.00 97.88 212 ASN A N 1
ATOM 1627 C CA . ASN A 1 212 ? -12.239 2.650 6.692 1.00 97.88 212 ASN A CA 1
ATOM 1628 C C . ASN A 1 212 ? -12.911 2.239 5.374 1.00 97.88 212 ASN A C 1
ATOM 1630 O O . ASN A 1 212 ? -13.812 2.935 4.913 1.00 97.88 212 ASN A O 1
ATOM 1634 N N . PHE A 1 213 ? -12.560 1.091 4.785 1.00 97.19 213 PHE A N 1
ATOM 1635 C CA . PHE A 1 213 ? -13.116 0.656 3.501 1.00 97.19 213 PHE A CA 1
ATOM 1636 C C . PHE A 1 213 ? -14.634 0.441 3.545 1.00 97.19 213 PHE A C 1
ATOM 1638 O O . PHE A 1 213 ? -15.359 0.983 2.716 1.00 97.19 213 PHE A O 1
ATOM 1645 N N . VAL A 1 214 ? -15.143 -0.333 4.510 1.00 97.88 214 VAL A N 1
ATOM 1646 C CA . VAL A 1 214 ? -16.589 -0.593 4.635 1.00 97.88 214 VAL A CA 1
ATOM 1647 C C . VAL A 1 214 ? -17.400 0.692 4.865 1.00 97.88 214 VAL A C 1
ATOM 1649 O O . VAL A 1 214 ? -18.369 0.887 4.124 1.00 97.88 214 VAL A O 1
ATOM 1652 N N . PRO A 1 215 ? -17.056 1.570 5.835 1.00 97.31 215 PRO A N 1
ATOM 1653 C CA . PRO A 1 215 ? -17.791 2.821 6.014 1.00 97.31 215 PRO A CA 1
ATOM 1654 C C . PRO A 1 215 ? -17.681 3.739 4.789 1.00 97.31 215 PRO A C 1
ATOM 1656 O O . PRO A 1 215 ? -18.711 4.233 4.340 1.00 97.31 215 PRO A O 1
ATOM 1659 N N . TYR A 1 216 ? -16.497 3.871 4.174 1.00 97.25 216 TYR A N 1
ATOM 1660 C CA . TYR A 1 216 ? -16.317 4.653 2.945 1.00 97.25 216 TYR A CA 1
ATOM 1661 C C . TYR A 1 216 ? -17.237 4.173 1.819 1.00 97.25 216 TYR A C 1
ATOM 1663 O O . TYR A 1 216 ? -18.000 4.948 1.250 1.00 97.25 216 TYR A O 1
ATOM 1671 N N . MET A 1 217 ? -17.208 2.871 1.524 1.00 97.50 217 MET A N 1
ATOM 1672 C CA . MET A 1 217 ? -18.013 2.284 0.455 1.00 97.50 217 MET A CA 1
ATOM 1673 C C . MET A 1 217 ? -19.509 2.459 0.713 1.00 97.50 217 MET A C 1
ATOM 1675 O O . MET A 1 217 ? -20.281 2.657 -0.219 1.00 97.50 217 MET A O 1
ATOM 1679 N N . TRP A 1 218 ? -19.939 2.367 1.971 1.00 97.12 218 TRP A N 1
ATOM 1680 C CA . TRP A 1 218 ? -21.347 2.523 2.318 1.00 97.12 218 TRP A CA 1
ATOM 1681 C C . TRP A 1 218 ? -21.835 3.970 2.222 1.00 97.12 218 TRP A C 1
ATOM 1683 O O . TRP A 1 218 ? -22.964 4.186 1.791 1.00 97.12 218 TRP A O 1
ATOM 1693 N N . GLU A 1 219 ? -21.008 4.933 2.629 1.00 96.38 219 GLU A N 1
ATOM 1694 C CA . GLU A 1 219 ? -21.369 6.352 2.699 1.00 96.38 219 GLU A CA 1
ATOM 1695 C C . GLU A 1 219 ? -21.154 7.087 1.370 1.00 96.38 219 GLU A C 1
ATOM 1697 O O . GLU A 1 219 ? -21.983 7.907 0.977 1.00 96.38 219 GLU A O 1
ATOM 1702 N N . HIS A 1 220 ? -20.077 6.767 0.649 1.00 95.38 220 HIS A N 1
ATOM 1703 C CA . HIS A 1 220 ? -19.641 7.510 -0.536 1.00 95.38 220 HIS A CA 1
ATOM 1704 C C . HIS A 1 220 ? -19.786 6.732 -1.849 1.00 95.38 220 HIS A C 1
ATOM 1706 O O . HIS A 1 220 ? -19.948 7.347 -2.899 1.00 95.38 220 HIS A O 1
ATOM 1712 N N . GLU A 1 221 ? -19.790 5.395 -1.811 1.00 95.62 221 GLU A N 1
ATOM 1713 C CA . GLU A 1 221 ? -19.931 4.542 -3.005 1.00 95.62 221 GLU A CA 1
ATOM 1714 C C . GLU A 1 221 ? -21.122 3.571 -2.913 1.00 95.62 221 GLU A C 1
ATOM 1716 O O . GLU A 1 221 ? -21.084 2.445 -3.422 1.00 95.62 221 GLU A O 1
ATOM 1721 N N . HIS A 1 222 ? -22.213 4.002 -2.271 1.00 95.31 222 HIS A N 1
ATOM 1722 C CA . HIS A 1 222 ? -23.364 3.142 -1.975 1.00 95.31 222 HIS A CA 1
ATOM 1723 C C . HIS A 1 222 ? -23.943 2.448 -3.220 1.00 95.31 222 HIS A C 1
ATOM 1725 O O . HIS A 1 222 ? -24.270 1.261 -3.179 1.00 95.31 222 HIS A O 1
ATOM 1731 N N . ASP A 1 223 ? -24.024 3.154 -4.350 1.00 95.94 223 ASP A N 1
ATOM 1732 C CA . ASP A 1 223 ? -24.542 2.597 -5.606 1.00 95.94 223 ASP A CA 1
ATOM 1733 C C . ASP A 1 223 ? -23.691 1.431 -6.115 1.00 95.94 223 ASP A C 1
ATOM 1735 O O . ASP A 1 223 ? -24.220 0.444 -6.635 1.00 95.94 223 ASP A O 1
ATOM 1739 N N . LYS A 1 224 ? -22.3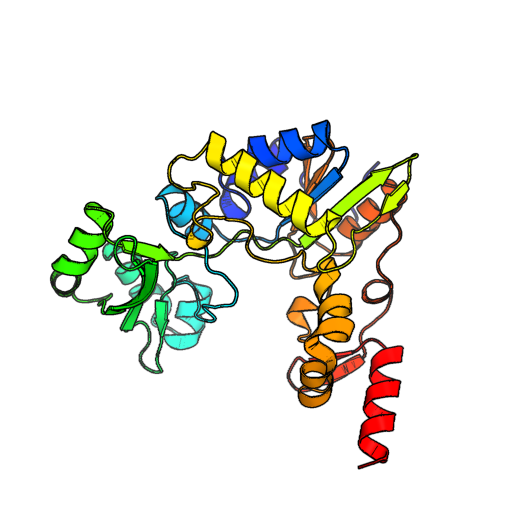70 1.499 -5.913 1.00 95.25 224 LYS A N 1
ATOM 1740 C CA . LYS A 1 224 ? -21.460 0.401 -6.236 1.00 95.25 224 LYS A CA 1
ATOM 1741 C C . LYS A 1 224 ? -21.689 -0.788 -5.310 1.00 95.25 224 LYS A C 1
ATOM 1743 O O . LYS A 1 224 ? -21.762 -1.910 -5.799 1.00 95.25 224 LYS A O 1
ATOM 1748 N N . VAL A 1 225 ? -21.879 -0.555 -4.009 1.00 96.69 225 VAL A N 1
ATOM 1749 C CA . VAL A 1 225 ? -22.208 -1.622 -3.045 1.00 96.69 225 VAL A CA 1
ATOM 1750 C C . VAL A 1 225 ? -23.509 -2.326 -3.427 1.00 96.69 225 VAL A C 1
ATOM 1752 O O . VAL A 1 225 ? -23.585 -3.553 -3.402 1.00 96.69 225 VAL A O 1
ATOM 1755 N N . VAL A 1 226 ? -24.531 -1.566 -3.828 1.00 95.94 226 VAL A N 1
ATOM 1756 C CA . VAL A 1 226 ? -25.816 -2.116 -4.280 1.00 95.94 226 VAL A CA 1
ATOM 1757 C C . VAL A 1 226 ? -25.640 -2.936 -5.555 1.00 95.94 226 VAL A C 1
ATOM 1759 O O . VAL A 1 226 ? -26.097 -4.080 -5.616 1.00 95.94 226 VAL A O 1
ATOM 1762 N N . LYS A 1 227 ? -24.947 -2.380 -6.553 1.00 95.06 227 LYS A N 1
ATOM 1763 C CA . LYS A 1 227 ? -24.680 -3.042 -7.836 1.00 95.06 227 LYS A CA 1
ATOM 1764 C C . LYS A 1 227 ? -23.893 -4.341 -7.661 1.00 95.06 227 LYS A C 1
ATOM 1766 O O . LYS A 1 227 ? -24.258 -5.360 -8.246 1.00 95.06 227 LYS A O 1
ATOM 1771 N N . ASP A 1 228 ? -22.847 -4.308 -6.844 1.00 95.69 228 ASP A N 1
ATOM 1772 C CA . ASP A 1 228 ? -21.960 -5.448 -6.619 1.00 95.69 228 ASP A CA 1
ATOM 1773 C C . ASP A 1 228 ? -22.510 -6.410 -5.546 1.00 95.69 228 ASP A C 1
ATOM 1775 O O . ASP A 1 228 ? -21.924 -7.461 -5.294 1.00 95.69 228 ASP A O 1
ATOM 1779 N N . ASN A 1 229 ? -23.669 -6.098 -4.950 1.00 95.88 229 ASN A N 1
ATOM 1780 C CA . ASN A 1 229 ? -24.323 -6.872 -3.892 1.00 95.88 229 ASN A CA 1
ATOM 1781 C C . ASN A 1 229 ? -23.502 -7.009 -2.596 1.00 95.88 229 ASN A C 1
ATOM 1783 O O . ASN A 1 229 ? -23.643 -8.001 -1.877 1.00 95.88 229 ASN A O 1
ATOM 1787 N N . GLY A 1 230 ? -22.645 -6.037 -2.294 1.00 97.38 230 GLY A N 1
ATOM 1788 C CA . GLY A 1 230 ? -21.786 -6.035 -1.116 1.00 97.38 230 GLY A CA 1
ATOM 1789 C C . GLY A 1 230 ? -20.453 -5.329 -1.355 1.00 97.38 230 GLY A C 1
ATOM 1790 O O . GLY A 1 230 ? -20.301 -4.517 -2.263 1.00 97.38 230 GLY A O 1
ATOM 1791 N N . TYR A 1 231 ? -19.474 -5.676 -0.530 1.00 97.81 231 TYR A N 1
ATOM 1792 C CA . TYR A 1 231 ? -18.098 -5.192 -0.533 1.00 97.81 231 TYR A CA 1
ATOM 1793 C C . TYR A 1 231 ? -17.136 -6.265 -1.027 1.00 97.81 231 TYR A C 1
ATOM 1795 O O . TYR A 1 231 ? -17.361 -7.452 -0.795 1.00 97.81 231 TYR A O 1
ATOM 1803 N N . LEU A 1 232 ? -16.028 -5.864 -1.647 1.00 96.12 232 LEU A N 1
ATOM 1804 C CA . LEU A 1 232 ? -14.975 -6.805 -2.014 1.00 96.12 232 LEU A CA 1
ATOM 1805 C C . LEU A 1 232 ? -14.373 -7.428 -0.741 1.00 96.12 232 LEU A C 1
ATOM 1807 O O . LEU A 1 232 ? -13.727 -6.740 0.051 1.00 96.12 232 LEU A O 1
ATOM 1811 N N . GLY A 1 233 ? -14.579 -8.731 -0.535 1.00 96.44 233 GLY A N 1
ATOM 1812 C CA . GLY A 1 233 ? -14.295 -9.395 0.740 1.00 96.44 233 GLY A CA 1
ATOM 1813 C C . GLY A 1 233 ? -12.830 -9.366 1.161 1.00 96.44 233 GLY A C 1
ATOM 1814 O O . GLY A 1 233 ? -12.543 -9.260 2.350 1.00 96.44 233 GLY A O 1
ATOM 1815 N N . VAL A 1 234 ? -11.911 -9.387 0.194 1.00 92.25 234 VAL A N 1
ATOM 1816 C CA . VAL A 1 234 ? -10.461 -9.301 0.447 1.00 92.25 234 VAL A CA 1
ATOM 1817 C C . VAL A 1 234 ? -9.995 -7.922 0.929 1.00 92.25 234 VAL A C 1
ATOM 1819 O O . VAL A 1 234 ? -8.858 -7.802 1.366 1.00 92.25 234 VAL A O 1
ATOM 1822 N N . VAL A 1 235 ? -10.849 -6.894 0.850 1.00 93.06 235 VAL A N 1
ATOM 1823 C CA . VAL A 1 235 ? -10.579 -5.545 1.382 1.00 93.06 235 VAL A CA 1
ATOM 1824 C C . VAL A 1 235 ? -11.456 -5.255 2.606 1.00 93.06 235 VAL A C 1
ATOM 1826 O O . VAL A 1 235 ? -11.018 -4.597 3.539 1.00 93.06 235 VAL A O 1
ATOM 1829 N N . ALA A 1 236 ? -12.682 -5.784 2.656 1.00 96.94 236 ALA A N 1
ATOM 1830 C CA . ALA A 1 236 ? -13.591 -5.571 3.786 1.00 96.94 236 ALA A CA 1
ATOM 1831 C C . ALA A 1 236 ? -13.165 -6.279 5.081 1.00 96.94 236 ALA A C 1
ATOM 1833 O O . ALA A 1 236 ? -13.444 -5.793 6.176 1.00 96.94 236 ALA A O 1
ATOM 1834 N N . ARG A 1 237 ? -12.517 -7.441 4.968 1.00 96.69 237 ARG A N 1
ATOM 1835 C CA . ARG A 1 237 ? -12.033 -8.218 6.118 1.00 96.69 237 ARG A CA 1
ATOM 1836 C C . ARG A 1 237 ? -10.736 -7.608 6.674 1.00 96.69 237 ARG A C 1
ATOM 1838 O O . ARG A 1 237 ? -10.019 -6.979 5.909 1.00 96.69 237 ARG A O 1
ATOM 1845 N N . PRO A 1 238 ? -10.382 -7.848 7.951 1.00 94.94 238 PRO A N 1
ATOM 1846 C CA . PRO A 1 238 ? -9.177 -7.290 8.591 1.00 94.94 238 PRO A CA 1
ATOM 1847 C C . PRO A 1 238 ? -7.846 -7.862 8.069 1.00 94.94 238 PRO A C 1
ATOM 1849 O O . PRO A 1 238 ? -6.814 -7.645 8.679 1.00 94.94 238 PRO A O 1
ATOM 1852 N N . GLY A 1 239 ? -7.870 -8.679 7.016 1.00 91.88 239 GLY A N 1
ATOM 1853 C CA . GLY A 1 239 ? -6.677 -9.235 6.384 1.00 91.88 239 GLY A CA 1
ATOM 1854 C C . GLY A 1 239 ? -6.587 -8.801 4.918 1.00 91.88 239 GLY A C 1
ATOM 1855 O O . GLY A 1 239 ? -7.428 -8.036 4.446 1.00 91.88 239 GLY A O 1
ATOM 1856 N N . PRO A 1 240 ? -5.622 -9.323 4.149 1.00 92.00 240 PRO A N 1
ATOM 1857 C CA . PRO A 1 240 ? -4.685 -10.381 4.519 1.00 92.00 240 PRO A CA 1
ATOM 1858 C C . PRO A 1 240 ? -3.637 -9.918 5.538 1.00 92.00 240 PRO A C 1
ATOM 1860 O O . PRO A 1 240 ? -3.256 -8.753 5.559 1.00 92.00 240 PRO A O 1
ATOM 1863 N N . PHE A 1 241 ? -3.180 -10.864 6.354 1.00 93.56 241 PHE A N 1
ATOM 1864 C CA . PHE A 1 241 ? -2.036 -10.714 7.252 1.00 93.56 241 PHE A CA 1
ATOM 1865 C C . PHE A 1 241 ? -0.773 -11.281 6.579 1.00 93.56 241 PHE A C 1
ATOM 1867 O O . PHE A 1 241 ? -0.916 -12.140 5.700 1.00 93.56 241 PHE A O 1
ATOM 1874 N N . PRO A 1 242 ? 0.439 -10.845 6.967 1.00 95.62 242 PRO A N 1
ATOM 1875 C CA . PRO A 1 242 ? 0.759 -9.973 8.106 1.00 95.62 242 PRO A CA 1
ATOM 1876 C C . PRO A 1 242 ? 0.438 -8.479 7.916 1.00 95.62 242 PRO A C 1
ATOM 1878 O O . PRO A 1 242 ? 0.367 -7.971 6.797 1.00 95.62 242 PRO A O 1
ATOM 1881 N N . VAL A 1 243 ? 0.285 -7.765 9.037 1.00 97.12 243 VAL A N 1
ATOM 1882 C CA . VAL A 1 243 ? 0.134 -6.300 9.110 1.00 97.12 243 VAL A CA 1
ATOM 1883 C C . VAL A 1 243 ? 1.210 -5.730 10.030 1.00 97.12 243 VAL A C 1
ATOM 1885 O O . VAL A 1 243 ? 1.329 -6.140 11.182 1.00 97.12 243 VAL A O 1
ATOM 1888 N N . ALA A 1 244 ? 1.980 -4.760 9.539 1.00 98.19 244 ALA A N 1
ATOM 1889 C CA . ALA A 1 244 ? 3.004 -4.080 10.322 1.00 98.19 244 ALA A CA 1
ATOM 1890 C C . ALA A 1 244 ? 2.446 -2.799 10.932 1.00 98.19 244 ALA A C 1
ATOM 1892 O O . ALA A 1 244 ? 2.011 -1.916 10.198 1.00 98.19 244 ALA A O 1
ATOM 1893 N N . MET A 1 245 ? 2.499 -2.672 12.253 1.00 98.56 245 MET A N 1
ATOM 1894 C CA . MET A 1 245 ? 2.043 -1.503 12.994 1.00 98.56 245 MET A CA 1
ATOM 1895 C C . MET A 1 245 ? 3.198 -0.830 13.725 1.00 98.56 245 MET A C 1
ATOM 1897 O O . MET A 1 245 ? 4.015 -1.500 14.351 1.00 98.56 245 MET A O 1
ATOM 1901 N N . VAL A 1 246 ? 3.222 0.499 13.692 1.00 98.56 246 VAL A N 1
ATOM 1902 C CA . VAL A 1 246 ? 4.057 1.314 14.571 1.00 98.56 246 VAL A CA 1
ATOM 1903 C C . VAL A 1 246 ? 3.202 1.920 15.683 1.00 98.56 246 VAL A C 1
ATOM 1905 O O . VAL A 1 246 ? 2.109 2.444 15.440 1.00 98.56 246 VAL A O 1
ATOM 1908 N N . HIS A 1 247 ? 3.683 1.829 16.918 1.00 97.94 247 HIS A N 1
ATOM 1909 C CA . HIS A 1 247 ? 3.073 2.450 18.089 1.00 97.94 247 HIS A CA 1
ATOM 1910 C C . HIS A 1 247 ? 4.167 2.917 19.044 1.00 97.94 247 HIS A C 1
ATOM 1912 O O . HIS A 1 247 ? 5.036 2.129 19.406 1.00 97.94 247 HIS A O 1
ATOM 1918 N N . GLN A 1 248 ? 4.121 4.183 19.465 1.00 96.56 248 GLN A N 1
ATOM 1919 C CA . GLN A 1 248 ? 5.148 4.785 20.324 1.00 96.56 248 GLN A CA 1
ATOM 1920 C C . GLN A 1 248 ? 6.568 4.574 19.769 1.00 96.56 248 GLN A C 1
ATOM 1922 O O . GLN A 1 248 ? 7.502 4.282 20.507 1.00 96.56 248 GLN A O 1
ATOM 1927 N N . GLY A 1 249 ? 6.720 4.687 18.445 1.00 97.31 249 GLY A N 1
ATOM 1928 C CA . GLY A 1 249 ? 8.009 4.532 17.763 1.00 97.31 249 GLY A CA 1
ATOM 1929 C C . GLY A 1 249 ? 8.490 3.088 17.589 1.00 97.31 249 GLY A C 1
ATOM 1930 O O . GLY A 1 249 ? 9.486 2.871 16.907 1.00 97.31 249 GLY A O 1
ATOM 1931 N N . GLU A 1 250 ? 7.778 2.103 18.137 1.00 97.75 250 GLU A N 1
ATOM 1932 C CA . GLU A 1 250 ? 8.150 0.691 18.068 1.00 97.75 250 GLU A CA 1
ATOM 1933 C C . GLU A 1 250 ? 7.299 -0.060 17.043 1.00 97.75 250 GLU A C 1
ATOM 1935 O O . GLU A 1 250 ? 6.076 0.102 16.979 1.00 97.75 250 GLU A O 1
ATOM 1940 N N . TRP A 1 251 ? 7.951 -0.907 16.245 1.00 98.19 251 TRP A N 1
ATOM 1941 C CA . TRP A 1 251 ? 7.279 -1.748 15.257 1.00 98.19 251 TRP A CA 1
ATOM 1942 C C . TRP A 1 251 ? 6.819 -3.070 15.865 1.00 98.19 251 TRP A C 1
ATOM 1944 O O . TRP A 1 251 ? 7.504 -3.687 16.682 1.00 98.19 251 TRP A O 1
ATOM 1954 N N . THR A 1 252 ? 5.656 -3.529 15.421 1.00 97.81 252 THR A N 1
ATOM 1955 C CA . THR A 1 252 ? 5.094 -4.851 15.696 1.00 97.81 252 THR A CA 1
ATOM 1956 C C . THR A 1 252 ? 4.491 -5.406 14.410 1.00 97.81 252 THR A C 1
ATOM 1958 O O . THR A 1 252 ? 3.840 -4.667 13.674 1.00 97.81 252 THR A O 1
ATOM 1961 N N . VAL A 1 253 ? 4.697 -6.690 14.125 1.00 97.31 253 VAL A N 1
ATOM 1962 C CA . VAL A 1 253 ? 4.062 -7.378 12.990 1.00 97.31 253 VAL A CA 1
ATOM 1963 C C . VAL A 1 253 ? 3.029 -8.353 13.531 1.00 97.31 253 VAL A C 1
ATOM 1965 O O . VAL A 1 253 ? 3.380 -9.253 14.286 1.00 97.31 253 VAL A O 1
ATOM 1968 N N . PHE A 1 254 ? 1.767 -8.150 13.158 1.00 96.00 254 PHE A N 1
ATOM 1969 C CA . PHE A 1 254 ? 0.656 -9.027 13.511 1.00 96.00 254 PHE A CA 1
ATOM 1970 C C . PHE A 1 254 ? 0.413 -10.032 12.388 1.00 96.00 254 PHE A C 1
ATOM 1972 O O . PHE A 1 254 ? 0.158 -9.628 11.252 1.00 96.00 254 PHE A O 1
ATOM 1979 N N . ASP A 1 255 ? 0.426 -11.321 12.707 1.00 94.19 255 ASP A N 1
ATOM 1980 C CA . ASP A 1 255 ? 0.265 -12.409 11.733 1.00 94.19 255 ASP A CA 1
ATOM 1981 C C . ASP A 1 255 ? -1.198 -12.822 11.537 1.00 94.19 255 ASP A C 1
ATOM 1983 O O . ASP A 1 255 ? -1.534 -13.585 10.628 1.00 94.19 255 ASP A O 1
ATOM 1987 N N . ASN A 1 256 ? -2.096 -12.348 12.400 1.00 94.50 256 ASN A N 1
ATOM 1988 C CA . ASN A 1 256 ? -3.515 -12.675 12.344 1.00 94.50 256 ASN A CA 1
ATOM 1989 C C . ASN A 1 256 ? -4.386 -11.618 13.040 1.00 94.50 256 ASN A C 1
ATOM 1991 O O . ASN A 1 256 ? -3.920 -10.753 13.785 1.00 94.50 256 ASN A O 1
ATOM 1995 N N . SER A 1 257 ? -5.701 -11.727 12.830 1.00 94.88 257 SER A N 1
ATOM 1996 C CA . SER A 1 257 ? -6.677 -10.786 13.386 1.00 94.88 257 SER A CA 1
ATOM 1997 C C . SER A 1 257 ? -6.753 -10.830 14.903 1.00 94.88 257 SER A C 1
ATOM 1999 O O . SER A 1 257 ? -7.036 -9.808 15.515 1.00 94.88 257 SER A O 1
ATOM 2001 N N . LYS A 1 258 ? -6.479 -11.976 15.533 1.00 94.69 258 LYS A N 1
ATOM 2002 C CA . LYS A 1 258 ? -6.521 -12.105 16.993 1.00 94.69 258 LYS A CA 1
ATOM 2003 C C . LYS A 1 258 ? -5.441 -11.245 17.647 1.00 94.69 258 LYS A C 1
ATOM 2005 O O . LYS A 1 258 ? -5.731 -10.555 18.622 1.00 94.69 258 LYS A O 1
ATOM 2010 N N . GLU A 1 259 ? -4.234 -11.226 17.091 1.00 95.12 259 GLU A N 1
ATOM 2011 C CA . GLU A 1 259 ? -3.144 -10.360 17.555 1.00 95.12 259 GLU A CA 1
ATOM 2012 C C . GLU A 1 259 ? -3.454 -8.875 17.345 1.00 95.12 259 GLU A C 1
ATOM 2014 O O . GLU A 1 259 ? -3.343 -8.090 18.290 1.00 95.12 259 GLU A O 1
ATOM 2019 N N . LEU A 1 260 ? -3.936 -8.497 16.155 1.00 96.81 260 LEU A N 1
ATOM 2020 C CA . LEU A 1 260 ? -4.370 -7.122 15.889 1.00 96.81 260 LEU A CA 1
ATOM 2021 C C . LEU A 1 260 ? -5.490 -6.696 16.855 1.00 96.81 260 LEU A C 1
ATOM 2023 O O . LEU A 1 260 ? -5.442 -5.622 17.449 1.00 96.81 260 LEU A O 1
ATOM 2027 N N . PHE A 1 261 ? -6.494 -7.540 17.084 1.00 96.88 261 PHE A N 1
ATOM 2028 C CA . PHE A 1 261 ? -7.616 -7.213 17.968 1.00 96.88 261 PHE A CA 1
ATOM 2029 C C . PHE A 1 261 ? -7.193 -7.163 19.443 1.00 96.88 261 PHE A C 1
ATOM 2031 O O . PHE A 1 261 ? -7.729 -6.363 20.216 1.00 96.88 261 PHE A O 1
ATOM 2038 N N . ASN A 1 262 ? -6.186 -7.947 19.841 1.00 96.06 262 ASN A N 1
ATOM 2039 C CA . ASN A 1 262 ? -5.542 -7.802 21.144 1.00 96.06 262 ASN A CA 1
ATOM 2040 C C . ASN A 1 262 ? -4.867 -6.430 21.283 1.00 96.06 262 ASN A C 1
ATOM 2042 O O . ASN A 1 262 ? -4.971 -5.829 22.354 1.00 96.06 262 ASN A O 1
ATOM 2046 N N . PHE A 1 263 ? -4.239 -5.903 20.224 1.00 96.69 263 PHE A N 1
ATOM 2047 C CA . PHE A 1 263 ? -3.698 -4.541 20.226 1.00 96.69 263 PHE A CA 1
ATOM 2048 C C . PHE A 1 263 ? -4.803 -3.496 20.449 1.00 96.69 263 PHE A C 1
ATOM 2050 O O . PHE A 1 263 ? -4.686 -2.687 21.376 1.00 96.69 263 PHE A O 1
ATOM 2057 N N . TYR A 1 264 ? -5.907 -3.568 19.692 1.00 98.00 264 TYR A N 1
ATOM 2058 C CA . TYR A 1 264 ? -7.082 -2.699 19.874 1.00 98.00 264 TYR A CA 1
ATOM 2059 C C . TYR A 1 264 ? -7.571 -2.713 21.32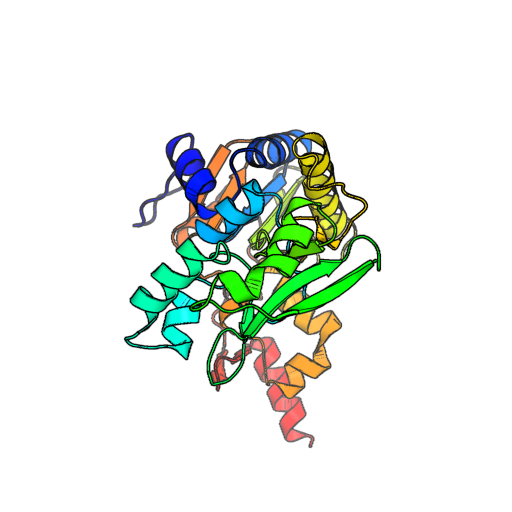8 1.00 98.00 264 TYR A C 1
ATOM 2061 O O . TYR A 1 264 ? -7.690 -1.670 21.970 1.00 98.00 264 TYR A O 1
ATOM 2069 N N . LYS A 1 265 ? -7.761 -3.908 21.898 1.00 97.19 265 LYS A N 1
ATOM 2070 C CA . LYS A 1 265 ? -8.175 -4.068 23.296 1.00 97.19 265 LYS A CA 1
ATOM 2071 C C . LYS A 1 265 ? -7.154 -3.484 24.275 1.00 97.19 265 LYS A C 1
ATOM 2073 O O . LYS A 1 265 ? -7.537 -2.789 25.213 1.00 97.19 265 LYS A O 1
ATOM 2078 N N . SER A 1 266 ? -5.865 -3.762 24.076 1.00 95.88 266 SER A N 1
ATOM 2079 C CA . SER A 1 266 ? -4.794 -3.325 24.982 1.00 95.88 266 SER A CA 1
ATOM 2080 C C . SER A 1 266 ? -4.600 -1.809 25.015 1.00 95.88 266 SER A C 1
ATOM 2082 O O . SER A 1 266 ? -4.133 -1.278 26.018 1.00 95.88 266 SER A O 1
ATOM 2084 N N . THR A 1 267 ? -4.997 -1.122 23.944 1.00 96.56 267 THR A N 1
ATOM 2085 C CA . THR A 1 267 ? -4.919 0.337 23.805 1.00 96.56 267 THR A CA 1
ATOM 2086 C C . THR A 1 267 ? -6.251 1.037 24.083 1.00 96.56 267 THR A C 1
ATOM 2088 O O . THR A 1 267 ? -6.391 2.231 23.821 1.00 96.56 267 THR A O 1
ATOM 2091 N N . ASN A 1 268 ? -7.236 0.309 24.629 1.00 97.50 268 ASN A N 1
ATOM 2092 C CA . ASN A 1 268 ? -8.583 0.819 24.888 1.00 97.50 268 ASN A CA 1
ATOM 2093 C C . ASN A 1 268 ? -9.221 1.442 23.626 1.00 97.50 268 ASN A C 1
ATOM 2095 O O . ASN A 1 268 ? -9.876 2.484 23.679 1.00 97.50 268 ASN A O 1
ATOM 2099 N N . THR A 1 269 ? -8.998 0.807 22.476 1.00 98.12 269 THR A N 1
ATOM 2100 C CA . THR A 1 269 ? -9.546 1.201 21.176 1.00 98.12 269 THR A CA 1
ATOM 2101 C C . THR A 1 269 ? -10.747 0.312 20.848 1.00 98.12 269 THR A C 1
ATOM 2103 O O . THR A 1 269 ? -10.591 -0.911 20.778 1.00 98.12 269 THR A O 1
ATOM 2106 N N . PRO A 1 270 ? -11.953 0.871 20.635 1.00 96.88 270 PRO A N 1
ATOM 2107 C CA . PRO A 1 270 ? -13.092 0.088 20.174 1.00 96.88 270 PRO A CA 1
ATOM 2108 C C . PRO A 1 270 ? -12.803 -0.550 18.813 1.00 96.88 270 PRO A C 1
ATOM 2110 O O . PRO A 1 270 ? -12.352 0.130 17.892 1.00 96.88 270 PRO A O 1
ATOM 2113 N N . LEU A 1 271 ? -13.085 -1.847 18.681 1.00 96.62 271 LEU A N 1
ATOM 2114 C CA . LEU A 1 271 ? -13.002 -2.515 17.387 1.00 96.62 271 LEU A CA 1
ATOM 2115 C C . LEU A 1 271 ? -14.117 -1.980 16.463 1.00 96.62 271 LEU A C 1
ATOM 2117 O O . LEU A 1 271 ? -15.249 -1.821 16.932 1.00 96.62 271 LEU A O 1
ATOM 2121 N N . PRO A 1 272 ? -13.843 -1.716 15.174 1.00 95.56 272 PRO A N 1
ATOM 2122 C CA . PRO A 1 272 ? -14.873 -1.315 14.222 1.00 95.56 272 PRO A CA 1
ATOM 2123 C C . PRO A 1 272 ? -15.998 -2.351 14.132 1.00 95.56 272 PRO A C 1
ATOM 2125 O O . PRO A 1 272 ? -15.736 -3.551 14.043 1.00 95.56 272 PRO A O 1
ATOM 2128 N N . GLU A 1 273 ? -17.253 -1.890 14.080 1.00 94.50 273 GLU A N 1
ATOM 2129 C CA . GLU A 1 273 ? -18.450 -2.755 14.080 1.00 94.50 273 GLU A CA 1
ATOM 2130 C C . GLU A 1 273 ? -18.413 -3.822 12.971 1.00 94.50 273 GLU A C 1
ATOM 2132 O O . GLU A 1 273 ? -18.826 -4.964 13.155 1.00 94.50 273 GLU A O 1
ATOM 2137 N N . HIS A 1 274 ? -17.889 -3.469 11.797 1.00 95.56 274 HIS A N 1
ATOM 2138 C CA . HIS A 1 274 ? -17.804 -4.386 10.662 1.00 95.56 274 HIS A CA 1
ATOM 2139 C C . HIS A 1 274 ? -16.729 -5.474 10.830 1.00 95.56 274 HIS A C 1
ATOM 2141 O O . HIS A 1 274 ? -16.792 -6.481 10.134 1.00 95.56 274 HIS A O 1
ATOM 2147 N N . TRP A 1 275 ? -15.772 -5.307 11.747 1.00 96.88 275 TRP A N 1
ATOM 2148 C CA . TRP A 1 275 ? -14.769 -6.321 12.098 1.00 96.88 275 TRP A CA 1
ATOM 2149 C C . TRP A 1 275 ? -15.103 -7.087 13.379 1.00 96.88 275 TRP A C 1
ATOM 2151 O O . TRP A 1 275 ? -14.516 -8.139 13.622 1.00 96.88 275 TRP A O 1
ATOM 2161 N N . SER A 1 276 ? -16.062 -6.614 14.179 1.00 94.06 276 SER A N 1
ATOM 2162 C CA . SER A 1 276 ? -16.533 -7.311 15.383 1.00 94.06 276 SER A CA 1
ATOM 2163 C C . SER A 1 276 ? -17.561 -8.414 15.109 1.00 94.06 276 SER A C 1
ATOM 2165 O O . SER A 1 276 ? -18.154 -8.940 16.048 1.00 94.06 276 SER A O 1
ATOM 2167 N N . GLN A 1 277 ? -17.819 -8.736 13.843 1.00 94.06 277 GLN A N 1
ATOM 2168 C CA . GLN A 1 277 ? -18.837 -9.697 13.431 1.00 94.06 277 GLN A CA 1
ATOM 2169 C C . GLN A 1 277 ? -18.438 -10.412 12.143 1.00 94.06 277 GLN A C 1
ATOM 2171 O O . GLN A 1 277 ? -17.637 -9.907 11.353 1.00 94.06 277 GLN A O 1
ATOM 2176 N N . ASP A 1 278 ? -19.049 -11.570 11.911 1.00 95.31 278 ASP A N 1
ATOM 2177 C CA . ASP A 1 278 ? -18.865 -12.297 10.666 1.00 95.31 278 ASP A CA 1
ATOM 2178 C C . ASP A 1 278 ? -19.618 -11.628 9.518 1.00 95.31 278 ASP A C 1
ATOM 2180 O O . ASP A 1 278 ? -20.784 -11.239 9.619 1.00 95.31 278 ASP A O 1
ATOM 2184 N N . PHE A 1 279 ? -18.933 -11.520 8.385 1.00 97.38 279 PHE A N 1
ATOM 2185 C CA . PHE A 1 279 ? -19.553 -11.087 7.147 1.00 97.38 279 PHE A CA 1
ATOM 2186 C C . PHE A 1 279 ? -20.409 -12.199 6.531 1.00 97.38 279 PHE A C 1
ATOM 2188 O O . PHE A 1 279 ? -19.977 -13.349 6.438 1.00 97.38 279 PHE A O 1
ATOM 2195 N N . VAL A 1 280 ? -21.561 -11.812 5.986 1.00 97.94 280 VAL A N 1
ATOM 2196 C CA . VAL A 1 280 ? -22.417 -12.649 5.142 1.00 97.94 280 VAL A CA 1
ATOM 2197 C C . VAL A 1 280 ? -21.797 -12.749 3.748 1.00 97.94 280 VAL A C 1
ATOM 2199 O O . VAL A 1 280 ? -21.501 -11.721 3.133 1.00 97.94 280 VAL A O 1
ATOM 2202 N N . ASP A 1 281 ? -21.604 -13.968 3.239 1.00 97.44 281 ASP A N 1
ATOM 2203 C CA . ASP A 1 281 ? -21.170 -14.193 1.855 1.00 97.44 281 ASP A CA 1
ATOM 2204 C C . ASP A 1 281 ? -22.277 -13.788 0.871 1.00 97.44 281 ASP A C 1
ATOM 2206 O O . ASP A 1 281 ? -23.454 -14.109 1.052 1.00 97.44 281 ASP A O 1
ATOM 2210 N N . ARG A 1 282 ? -21.896 -13.050 -0.171 1.00 96.50 282 ARG A N 1
ATOM 2211 C CA . ARG A 1 282 ? -22.792 -12.525 -1.209 1.00 96.50 282 ARG A CA 1
ATOM 2212 C C . ARG A 1 282 ? -22.439 -13.060 -2.601 1.00 96.50 282 ARG A C 1
ATOM 2214 O O . ARG A 1 282 ? -23.049 -12.633 -3.586 1.00 96.50 282 ARG A O 1
ATOM 2221 N N . GLY A 1 283 ? -21.506 -14.016 -2.672 1.00 94.81 283 GLY A N 1
ATOM 2222 C CA . GLY A 1 283 ? -21.039 -14.665 -3.892 1.00 94.81 283 GLY A CA 1
ATOM 2223 C C . GLY A 1 283 ? -20.013 -13.830 -4.662 1.00 94.81 283 GLY A C 1
ATOM 2224 O O . GLY A 1 283 ? -19.883 -12.626 -4.465 1.00 94.81 283 GLY A O 1
ATOM 2225 N N . LYS A 1 284 ? -19.257 -14.471 -5.566 1.00 93.69 284 LYS A N 1
ATOM 2226 C CA . LYS A 1 284 ? -18.228 -13.821 -6.413 1.00 93.69 284 LYS A CA 1
ATOM 2227 C C . LYS A 1 284 ? -17.163 -13.033 -5.622 1.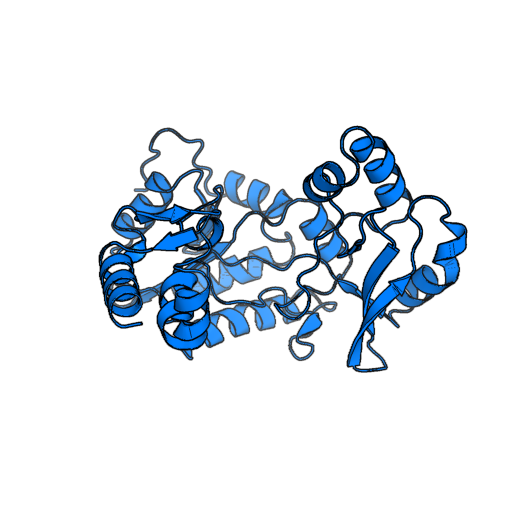00 93.69 284 LYS A C 1
ATOM 2229 O O . LYS A 1 284 ? -16.629 -12.046 -6.115 1.00 93.69 284 LYS A O 1
ATOM 2234 N N . GLY A 1 285 ? -16.859 -13.469 -4.398 1.00 94.81 285 GLY A N 1
ATOM 2235 C CA . GLY A 1 285 ? -15.908 -12.790 -3.508 1.00 94.81 285 GLY A CA 1
ATOM 2236 C C . GLY A 1 285 ? -16.462 -11.534 -2.826 1.00 94.81 285 GLY A C 1
ATOM 2237 O O . GLY A 1 285 ? -15.696 -10.805 -2.192 1.00 94.81 285 GLY A O 1
ATOM 2238 N N . MET A 1 286 ? -17.767 -11.280 -2.945 1.00 97.75 286 MET A N 1
ATOM 2239 C CA . MET A 1 286 ? -18.456 -10.161 -2.312 1.00 97.75 286 MET A CA 1
ATOM 2240 C C . MET A 1 286 ? -18.998 -10.559 -0.943 1.00 97.75 286 MET A C 1
ATOM 2242 O O . MET A 1 286 ? -19.425 -11.692 -0.733 1.00 97.75 286 MET A O 1
ATOM 2246 N N . VAL A 1 287 ? -19.003 -9.615 -0.008 1.00 98.12 287 VAL A N 1
ATOM 2247 C CA . VAL A 1 287 ? -19.454 -9.825 1.370 1.00 98.12 287 VAL A CA 1
ATOM 2248 C C . VAL A 1 287 ? -20.257 -8.631 1.878 1.00 98.12 287 VAL A C 1
ATOM 2250 O O . VAL A 1 287 ? -20.077 -7.521 1.395 1.00 98.12 287 VAL A O 1
ATOM 2253 N N . ALA A 1 288 ? -21.109 -8.806 2.881 1.00 97.94 288 ALA A N 1
ATOM 2254 C CA . ALA A 1 288 ? -21.797 -7.696 3.545 1.00 97.94 288 ALA A CA 1
ATOM 2255 C C . ALA A 1 288 ? -21.842 -7.913 5.060 1.00 97.94 288 ALA A C 1
ATOM 2257 O O . ALA A 1 288 ? -21.810 -9.051 5.525 1.00 97.94 288 ALA A O 1
ATOM 2258 N N . THR A 1 289 ? -21.914 -6.835 5.843 1.00 97.75 289 THR A N 1
ATOM 2259 C CA . THR A 1 289 ? -22.273 -6.976 7.263 1.00 97.75 289 THR A CA 1
ATOM 2260 C C . THR A 1 289 ? -23.705 -7.519 7.355 1.00 97.75 289 THR A C 1
ATOM 2262 O O . THR A 1 289 ? -24.490 -7.264 6.436 1.00 97.75 289 THR A O 1
ATOM 2265 N N . PRO A 1 290 ? -24.092 -8.227 8.431 1.00 97.38 290 PRO A N 1
ATOM 2266 C CA . PRO A 1 290 ? -25.456 -8.741 8.582 1.00 97.38 290 PRO A CA 1
ATOM 2267 C C . PRO A 1 290 ? -26.520 -7.657 8.360 1.00 97.38 290 PRO A C 1
ATOM 2269 O O . PRO A 1 290 ? -27.415 -7.812 7.532 1.00 97.38 290 PRO A O 1
ATOM 2272 N N . ARG A 1 291 ? -26.332 -6.488 8.987 1.00 96.38 291 ARG A N 1
ATOM 2273 C CA . ARG A 1 291 ? -27.210 -5.326 8.814 1.00 96.38 291 ARG A CA 1
ATOM 2274 C C . ARG A 1 291 ? -27.289 -4.850 7.361 1.00 96.38 291 ARG A C 1
ATOM 2276 O O . ARG A 1 291 ? -28.373 -4.537 6.876 1.00 96.38 291 ARG A O 1
ATOM 2283 N N . HIS A 1 292 ? -26.161 -4.748 6.658 1.00 97.12 292 HIS A N 1
ATOM 2284 C CA . HIS A 1 292 ? -26.168 -4.274 5.272 1.00 97.12 292 HIS A CA 1
ATOM 2285 C C . HIS A 1 292 ? -26.737 -5.322 4.311 1.00 97.12 292 HIS A C 1
ATOM 2287 O O . HIS A 1 292 ? -27.425 -4.945 3.367 1.00 97.12 292 HIS A O 1
ATOM 2293 N N . ALA A 1 293 ? -26.530 -6.616 4.570 1.00 97.25 293 ALA A N 1
ATOM 2294 C CA . ALA A 1 293 ? -27.141 -7.696 3.799 1.00 97.25 293 ALA A CA 1
ATOM 2295 C C . ALA A 1 293 ? -28.675 -7.596 3.823 1.00 97.25 293 ALA A C 1
ATOM 2297 O O . ALA A 1 293 ? -29.297 -7.569 2.762 1.00 97.25 293 ALA A O 1
ATOM 2298 N N . GLU A 1 294 ? -29.273 -7.414 5.005 1.00 96.50 294 GLU A N 1
ATOM 2299 C CA . GLU A 1 294 ? -30.725 -7.230 5.147 1.00 96.50 294 GLU A CA 1
ATOM 2300 C C . GLU A 1 294 ? -31.253 -6.021 4.360 1.00 96.50 294 GLU A C 1
ATOM 2302 O O . GLU A 1 294 ? -32.318 -6.082 3.741 1.00 96.50 294 GLU A O 1
ATOM 2307 N N . LEU A 1 295 ? -30.518 -4.904 4.373 1.00 96.12 295 LEU A N 1
ATOM 2308 C CA . LEU A 1 295 ? -30.896 -3.694 3.637 1.00 96.12 295 LEU A CA 1
ATOM 2309 C C . LEU A 1 295 ? -30.804 -3.890 2.117 1.00 96.12 295 LEU A C 1
ATOM 2311 O O . LEU A 1 295 ? -31.679 -3.422 1.384 1.00 96.12 295 LEU A O 1
ATOM 2315 N N . LEU A 1 296 ? -29.775 -4.597 1.645 1.00 95.38 296 LEU A N 1
ATOM 2316 C CA . LEU A 1 296 ? -29.605 -4.932 0.231 1.00 95.38 296 LEU A CA 1
ATOM 2317 C C . LEU A 1 296 ? -30.706 -5.884 -0.259 1.00 95.38 296 LEU A C 1
ATOM 2319 O O . LEU A 1 296 ? -31.256 -5.677 -1.342 1.00 95.38 296 LEU A O 1
ATOM 2323 N N . ASP A 1 297 ? -31.078 -6.881 0.546 1.00 95.06 297 ASP A N 1
ATOM 2324 C CA . ASP A 1 297 ? -32.132 -7.843 0.204 1.00 95.06 297 ASP A CA 1
ATOM 2325 C C . ASP A 1 297 ? -33.512 -7.177 0.137 1.00 95.06 297 ASP A C 1
ATOM 2327 O O . ASP A 1 297 ? -34.269 -7.403 -0.810 1.00 95.06 297 ASP A O 1
ATOM 2331 N N . LYS A 1 298 ? -33.817 -6.264 1.070 1.00 92.25 298 LYS A N 1
ATOM 2332 C CA . LYS A 1 298 ? -35.049 -5.458 1.017 1.00 92.25 298 LYS A CA 1
ATOM 2333 C C . LYS A 1 298 ? -35.150 -4.641 -0.269 1.00 92.25 298 LYS A C 1
ATOM 2335 O O . LYS A 1 298 ? -36.224 -4.589 -0.859 1.00 92.25 298 LYS A O 1
ATOM 2340 N N . ARG A 1 299 ? -34.052 -4.027 -0.725 1.00 84.75 299 ARG A N 1
ATOM 2341 C CA . ARG A 1 299 ? -34.037 -3.266 -1.988 1.00 84.75 299 ARG A CA 1
ATOM 2342 C C . ARG A 1 299 ? -34.293 -4.141 -3.207 1.00 84.75 299 ARG A C 1
ATOM 2344 O O . ARG A 1 299 ? -35.017 -3.719 -4.098 1.00 84.75 299 ARG A O 1
ATOM 2351 N N . ARG A 1 300 ? -33.731 -5.349 -3.241 1.00 81.25 300 ARG A N 1
ATOM 2352 C CA . ARG A 1 300 ? -33.940 -6.290 -4.350 1.00 81.25 300 ARG A CA 1
ATOM 2353 C C . ARG A 1 300 ? -35.376 -6.778 -4.457 1.00 81.25 300 ARG A C 1
ATOM 2355 O O . ARG A 1 300 ? -35.837 -6.984 -5.561 1.00 81.25 300 ARG A O 1
ATOM 2362 N N . ASN A 1 301 ? -36.078 -6.923 -3.338 1.00 74.75 301 ASN A N 1
ATOM 2363 C CA . ASN A 1 301 ? -37.475 -7.362 -3.339 1.00 74.75 301 ASN A CA 1
ATOM 2364 C C . ASN A 1 301 ? -38.472 -6.248 -3.719 1.00 74.75 301 ASN A C 1
ATOM 2366 O O . ASN A 1 301 ? -39.662 -6.522 -3.849 1.00 74.75 301 ASN A O 1
ATOM 2370 N N . MET A 1 302 ? -38.015 -4.997 -3.855 1.00 70.25 302 MET A N 1
ATOM 2371 C CA . MET A 1 302 ? -38.835 -3.852 -4.281 1.00 70.25 302 MET A CA 1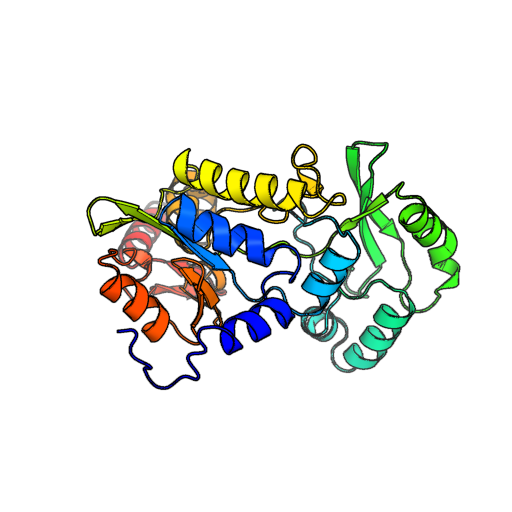
ATOM 2372 C C . MET A 1 302 ? -38.704 -3.531 -5.782 1.00 70.25 302 MET A C 1
ATOM 2374 O O . MET A 1 302 ? -39.380 -2.618 -6.259 1.00 70.25 302 MET A O 1
ATOM 2378 N N . HIS A 1 303 ? -37.850 -4.254 -6.513 1.00 53.75 303 HIS A N 1
ATOM 2379 C CA . HIS A 1 303 ? -37.588 -4.099 -7.948 1.00 53.75 303 HIS A CA 1
ATOM 2380 C C . HIS A 1 303 ? -37.733 -5.438 -8.671 1.00 53.75 303 HIS A C 1
ATOM 2382 O O . HIS A 1 303 ? -38.070 -5.399 -9.873 1.00 53.75 303 HIS A O 1
#

Foldseek 3Di:
DQDDDPDPKDWFPRLLVVCCQWFAPNLLLVLQLVCQQVQVKKWKFATQGNLLSVLVVVLAFADAPVQPAAQLEQVQLCVQVPPCSVVLNVLCVVLVRHQFGADADSNGGQFFWWQQPVVRDIDTDGDDSHDSVVCVVVVVCCVVVRIHTYGHAGAIAFMWGDDPLAIEGDAAPDPVQVVSLLSSLCSSVVRDVSRPSVSLRRRRRRHGHLLNQQVCCVPPVVVVCLVVVAAQQCSLESDDDFMWMHHNSMIITDNDPVSVVSVCVVSNHDRDPSHVDDWDDPPPNGTHRPVVNVVSVVVVVVD

pLDDT: mean 93.6, std 8.14, range [43.0, 98.69]